Protein AF-A0A0C2XG64-F1 (afdb_monomer_lite)

Organism: NCBI:txid933852

pLDDT: mean 75.23, std 16.8, range [28.5, 95.69]

Structure (mmCIF, N/CA/C/O backbone):
data_AF-A0A0C2XG64-F1
#
_entry.id   AF-A0A0C2XG64-F1
#
loop_
_atom_site.group_PDB
_atom_site.id
_atom_site.type_symbol
_atom_site.label_atom_id
_atom_site.label_alt_id
_atom_site.label_comp_id
_atom_site.label_asym_id
_atom_site.label_entity_id
_atom_site.label_seq_id
_atom_site.pdbx_PDB_ins_code
_atom_site.Cartn_x
_atom_site.Cartn_y
_atom_site.Cartn_z
_atom_site.occupancy
_atom_site.B_iso_or_equiv
_atom_site.auth_seq_id
_atom_site.auth_comp_id
_atom_site.auth_asym_id
_atom_site.auth_atom_id
_atom_site.pdbx_PDB_model_num
ATOM 1 N N . MET A 1 1 ? 5.466 -1.970 -28.776 1.00 34.69 1 MET A N 1
ATOM 2 C CA . MET A 1 1 ? 5.912 -0.683 -29.362 1.00 34.69 1 MET A CA 1
ATOM 3 C C . MET A 1 1 ? 7.381 -0.491 -28.980 1.00 34.69 1 MET A C 1
ATOM 5 O O . MET A 1 1 ? 7.666 -0.450 -27.793 1.00 34.69 1 MET A O 1
ATOM 9 N N . VAL A 1 2 ? 8.323 -0.493 -29.932 1.00 33.59 2 VAL A N 1
ATOM 10 C CA . VAL A 1 2 ? 9.767 -0.366 -29.630 1.00 33.59 2 VAL A CA 1
ATOM 11 C C . VAL A 1 2 ? 10.065 1.098 -29.302 1.00 33.59 2 VAL A C 1
ATOM 13 O O . VAL A 1 2 ? 9.991 1.949 -30.186 1.00 33.59 2 VAL A O 1
ATOM 16 N N . ARG A 1 3 ? 10.351 1.415 -28.032 1.00 50.03 3 ARG A N 1
ATOM 17 C CA . ARG A 1 3 ? 10.795 2.760 -27.638 1.00 50.03 3 ARG A CA 1
ATOM 18 C C . ARG A 1 3 ? 12.243 2.943 -28.090 1.00 50.03 3 ARG A C 1
ATOM 20 O O . ARG A 1 3 ? 13.138 2.245 -27.627 1.00 50.03 3 ARG A O 1
ATOM 27 N N . THR A 1 4 ? 12.476 3.874 -29.006 1.00 45.44 4 THR A N 1
ATOM 28 C CA . THR A 1 4 ? 13.824 4.285 -29.405 1.00 45.44 4 THR A CA 1
ATOM 29 C C . THR A 1 4 ? 14.405 5.207 -28.337 1.00 45.44 4 THR A C 1
ATOM 31 O O . THR A 1 4 ? 13.999 6.366 -28.233 1.00 45.44 4 THR A O 1
ATOM 34 N N . PHE A 1 5 ? 15.342 4.697 -27.537 1.00 54.62 5 PHE A N 1
ATOM 35 C CA . PHE A 1 5 ? 16.150 5.523 -26.637 1.00 54.62 5 PHE A CA 1
ATOM 36 C C . PHE A 1 5 ? 17.103 6.378 -27.469 1.00 54.62 5 PHE A C 1
ATOM 38 O O . PHE A 1 5 ? 17.698 5.894 -28.433 1.00 54.62 5 PHE A O 1
ATOM 45 N N . LYS A 1 6 ? 17.205 7.667 -27.137 1.00 53.94 6 LYS A N 1
ATOM 46 C CA . LYS A 1 6 ? 17.825 8.675 -28.008 1.00 53.94 6 LYS A CA 1
ATOM 47 C C . LYS A 1 6 ? 19.347 8.543 -28.149 1.00 53.94 6 LYS A C 1
ATOM 49 O O . LYS A 1 6 ? 19.918 9.212 -29.005 1.00 53.94 6 LYS A O 1
ATOM 54 N N . THR A 1 7 ? 20.014 7.715 -27.346 1.00 59.97 7 THR A N 1
ATOM 55 C CA . THR A 1 7 ? 21.467 7.820 -27.151 1.00 59.97 7 THR A CA 1
ATOM 56 C C . THR A 1 7 ? 22.132 6.445 -26.941 1.00 59.97 7 THR A C 1
ATOM 58 O O . THR A 1 7 ? 21.878 5.786 -25.931 1.00 59.97 7 THR A O 1
ATOM 61 N N . PRO A 1 8 ? 23.050 6.013 -27.836 1.00 63.75 8 PRO A N 1
ATOM 62 C CA . PRO A 1 8 ? 23.925 4.843 -27.632 1.00 63.75 8 PRO A CA 1
ATOM 63 C C . PRO A 1 8 ? 24.653 4.855 -26.275 1.00 63.75 8 PRO A C 1
ATOM 65 O O . PRO A 1 8 ? 24.844 3.825 -25.637 1.00 63.75 8 PRO A O 1
ATOM 68 N N . TYR A 1 9 ? 24.933 6.052 -25.761 1.00 69.69 9 TYR A N 1
ATOM 69 C CA . TYR A 1 9 ? 25.524 6.290 -24.448 1.00 69.69 9 TYR A CA 1
ATOM 70 C C . TYR A 1 9 ? 24.731 5.709 -23.256 1.00 69.69 9 TYR A C 1
ATOM 72 O O . TYR A 1 9 ? 25.334 5.158 -22.333 1.00 69.69 9 TYR A O 1
ATOM 80 N N . VAL A 1 10 ? 23.393 5.772 -23.274 1.00 67.75 10 VAL A N 1
ATOM 81 C CA . VAL A 1 10 ? 22.533 5.227 -22.200 1.00 67.75 10 VAL A CA 1
ATOM 82 C C . VAL A 1 10 ? 22.681 3.712 -22.103 1.00 67.75 10 VAL A C 1
ATOM 84 O O . VAL A 1 10 ? 22.788 3.156 -21.010 1.00 67.75 10 VAL A O 1
ATOM 87 N N . ARG A 1 11 ? 22.765 3.052 -23.260 1.00 66.69 11 ARG A N 1
ATOM 88 C CA . ARG A 1 11 ? 23.008 1.614 -23.381 1.00 66.69 11 ARG A CA 1
ATOM 89 C C . ARG A 1 11 ? 24.378 1.239 -22.811 1.00 66.69 11 ARG A C 1
ATOM 91 O O . ARG A 1 11 ? 24.468 0.291 -22.037 1.00 66.69 11 ARG A O 1
ATOM 98 N N . THR A 1 12 ? 25.417 2.013 -23.116 1.00 70.31 12 THR A N 1
ATOM 99 C CA . THR A 1 12 ? 26.777 1.810 -22.588 1.00 70.31 12 THR A CA 1
ATOM 100 C C . THR A 1 12 ? 26.838 1.934 -21.066 1.00 70.31 12 THR A C 1
ATOM 102 O O . THR A 1 12 ? 27.444 1.091 -20.405 1.00 70.31 12 THR A O 1
ATOM 105 N N . ILE A 1 13 ? 26.178 2.937 -20.478 1.00 71.00 13 ILE A N 1
ATOM 106 C CA . ILE A 1 13 ? 26.128 3.090 -19.014 1.00 71.00 13 ILE A CA 1
ATOM 107 C C . ILE A 1 13 ? 25.330 1.966 -18.362 1.00 71.00 13 ILE A C 1
ATOM 109 O O . ILE A 1 13 ? 25.782 1.415 -17.361 1.00 71.00 13 ILE A O 1
ATOM 113 N N . ALA A 1 14 ? 24.177 1.607 -18.929 1.00 65.75 14 ALA A N 1
ATOM 114 C CA . ALA A 1 14 ? 23.363 0.504 -18.435 1.00 65.75 14 ALA A CA 1
ATOM 115 C C . ALA A 1 14 ? 24.156 -0.812 -18.425 1.00 65.75 14 ALA A C 1
ATOM 117 O O . ALA A 1 14 ? 24.156 -1.520 -17.423 1.00 65.75 14 ALA A O 1
ATOM 118 N N . TYR A 1 15 ? 24.891 -1.114 -19.499 1.00 70.19 15 TYR A N 1
ATOM 119 C CA . TYR A 1 15 ? 25.721 -2.314 -19.568 1.00 70.19 15 TYR A CA 1
ATOM 120 C C . TYR A 1 15 ? 26.877 -2.301 -18.571 1.00 70.19 15 TYR A C 1
ATOM 122 O O . TYR A 1 15 ? 27.069 -3.291 -17.869 1.00 70.19 15 TYR A O 1
ATOM 130 N N . ARG A 1 16 ? 27.571 -1.169 -18.407 1.00 71.25 16 ARG A N 1
ATOM 131 C CA . ARG A 1 16 ? 28.604 -1.035 -17.367 1.00 71.25 16 ARG A CA 1
ATOM 132 C C . ARG A 1 16 ? 28.035 -1.200 -15.957 1.00 71.25 16 ARG A C 1
ATOM 134 O O . ARG A 1 16 ? 28.654 -1.864 -15.135 1.00 71.25 16 ARG A O 1
ATOM 141 N N . ALA A 1 17 ? 26.853 -0.648 -15.675 1.00 64.62 17 ALA A N 1
ATOM 142 C CA . ALA A 1 17 ? 26.175 -0.820 -14.387 1.00 64.62 17 ALA A CA 1
ATOM 143 C C . ALA A 1 17 ? 25.786 -2.284 -14.113 1.00 64.62 17 ALA A C 1
ATOM 145 O O . ALA A 1 17 ? 25.716 -2.696 -12.957 1.00 64.62 17 ALA A O 1
ATOM 146 N N . LEU A 1 18 ? 25.562 -3.067 -15.169 1.00 61.41 18 LEU A N 1
ATOM 147 C CA . LEU A 1 18 ? 25.285 -4.501 -15.107 1.00 61.41 18 LEU A CA 1
ATOM 148 C C . LEU A 1 18 ? 26.554 -5.375 -15.136 1.00 61.41 18 LEU A C 1
ATOM 150 O O . LEU A 1 18 ? 26.439 -6.593 -15.071 1.00 61.41 18 LEU A O 1
ATOM 154 N N . GLY A 1 19 ? 27.754 -4.788 -15.217 1.00 61.19 19 GLY A N 1
ATOM 155 C CA . GLY A 1 19 ? 29.007 -5.545 -15.335 1.00 61.19 19 GLY A CA 1
ATOM 156 C C . GLY A 1 19 ? 29.169 -6.266 -16.679 1.00 61.19 19 GLY A C 1
ATOM 157 O O . GLY A 1 19 ? 29.859 -7.277 -16.759 1.00 61.19 19 GLY A O 1
ATOM 158 N N . ILE A 1 20 ? 28.504 -5.777 -17.728 1.00 65.56 20 ILE A N 1
ATOM 159 C CA . ILE A 1 20 ? 28.610 -6.294 -19.094 1.00 65.56 20 ILE A CA 1
ATOM 160 C C . ILE A 1 20 ? 29.719 -5.496 -19.803 1.00 65.56 20 ILE A C 1
ATOM 162 O O . ILE A 1 20 ? 29.497 -4.367 -20.242 1.00 65.56 20 ILE A O 1
ATOM 166 N N . ASP A 1 21 ? 30.919 -6.082 -19.883 1.00 55.66 21 ASP A N 1
ATOM 167 C CA . ASP A 1 21 ? 32.168 -5.442 -20.355 1.00 55.66 21 ASP A CA 1
ATOM 168 C C . ASP A 1 21 ? 32.270 -5.243 -21.883 1.00 55.66 21 ASP A C 1
ATOM 170 O O . ASP A 1 21 ? 33.252 -4.699 -22.387 1.00 55.66 21 ASP A O 1
ATOM 174 N N . ASP A 1 22 ? 31.249 -5.633 -22.644 1.00 51.94 22 ASP A N 1
ATOM 175 C CA . ASP A 1 22 ? 31.315 -5.744 -24.109 1.00 51.94 22 ASP A CA 1
ATOM 176 C C . ASP A 1 22 ? 31.149 -4.411 -24.875 1.00 51.94 22 ASP A C 1
ATOM 178 O O . ASP A 1 22 ? 30.920 -4.399 -26.085 1.00 51.94 22 ASP A O 1
ATOM 182 N N . VAL A 1 23 ? 31.246 -3.259 -24.198 1.00 55.25 23 VAL A N 1
ATOM 183 C CA . VAL A 1 23 ? 30.956 -1.949 -24.808 1.00 55.25 23 VAL A CA 1
ATOM 184 C C . VAL A 1 23 ? 32.176 -1.028 -24.799 1.00 55.25 23 VAL A C 1
ATOM 186 O O . VAL A 1 23 ? 32.412 -0.268 -23.855 1.00 55.25 23 VAL A O 1
ATOM 189 N N . GLN A 1 24 ? 32.928 -1.065 -25.903 1.00 50.62 24 GLN A N 1
ATOM 190 C CA . GLN A 1 24 ? 34.088 -0.204 -26.189 1.00 50.62 24 GLN A CA 1
ATOM 191 C C . GLN A 1 24 ? 33.716 1.178 -26.770 1.00 50.62 24 GLN A C 1
ATOM 193 O O . GLN A 1 24 ? 34.512 1.789 -27.476 1.00 50.62 24 GLN A O 1
ATOM 198 N N . GLU A 1 25 ? 32.512 1.693 -26.514 1.00 57.72 25 GLU A N 1
ATOM 199 C CA . GLU A 1 25 ? 32.137 3.029 -26.994 1.00 57.72 25 GLU A CA 1
ATOM 200 C C . GLU A 1 25 ? 32.690 4.124 -26.065 1.00 57.72 25 GLU A C 1
ATOM 202 O O . GLU A 1 25 ? 32.498 4.090 -24.842 1.00 57.72 25 GLU A O 1
ATOM 207 N N . GLU A 1 26 ? 33.384 5.108 -26.650 1.00 52.31 26 GLU A N 1
ATOM 208 C CA . GLU A 1 26 ? 33.812 6.317 -25.946 1.00 52.31 26 GLU A CA 1
ATOM 209 C C . GLU A 1 26 ? 32.588 7.110 -25.479 1.00 52.31 26 GLU A C 1
ATOM 211 O O . GLU A 1 26 ? 31.661 7.386 -26.239 1.00 52.31 26 GLU A O 1
ATOM 216 N N . ILE A 1 27 ? 32.590 7.479 -24.200 1.00 54.84 27 ILE A N 1
ATOM 217 C CA . ILE A 1 27 ? 31.552 8.304 -23.588 1.00 54.84 27 ILE A CA 1
ATOM 218 C C . ILE A 1 27 ? 31.840 9.766 -23.956 1.00 54.84 27 ILE A C 1
ATOM 220 O O . ILE A 1 27 ? 32.831 10.311 -23.463 1.00 54.84 27 ILE A O 1
ATOM 224 N N . PRO A 1 28 ? 31.013 10.436 -24.779 1.00 49.25 28 PRO A N 1
ATOM 225 C CA . PRO A 1 28 ? 31.225 11.847 -25.058 1.00 49.25 28 PRO A CA 1
ATOM 226 C C . PRO A 1 28 ? 30.975 12.682 -23.791 1.00 49.25 28 PRO A C 1
ATOM 228 O O . PRO A 1 28 ? 29.939 12.561 -23.136 1.00 49.25 28 PRO A O 1
ATOM 231 N N . LEU A 1 29 ? 31.934 13.548 -23.453 1.00 50.56 29 LEU A N 1
ATOM 232 C CA . LEU A 1 29 ? 31.882 14.494 -22.331 1.00 50.56 29 LEU A CA 1
ATOM 233 C C . LEU A 1 29 ? 30.954 15.677 -22.660 1.00 50.56 29 LEU A C 1
ATOM 235 O O . LEU A 1 29 ? 31.406 16.806 -22.833 1.00 50.56 29 LEU A O 1
ATOM 239 N N . TYR A 1 30 ? 29.650 15.436 -22.769 1.00 51.84 30 TYR A N 1
ATOM 240 C CA . TYR A 1 30 ? 28.674 16.526 -22.722 1.00 51.84 30 TYR A CA 1
ATOM 241 C C . TYR A 1 30 ? 28.244 16.774 -21.273 1.00 51.84 30 TYR A C 1
ATOM 243 O O . TYR A 1 30 ? 28.158 15.822 -20.492 1.00 51.84 30 TYR A O 1
ATOM 251 N N . PRO A 1 31 ? 27.936 18.026 -20.888 1.00 49.12 31 PRO A N 1
ATOM 252 C CA . PRO A 1 31 ? 27.292 18.310 -19.614 1.00 49.12 31 PRO A CA 1
ATOM 253 C C . PRO A 1 31 ? 25.840 17.813 -19.673 1.00 49.12 31 PRO A C 1
ATOM 255 O O . PRO A 1 31 ? 24.909 18.578 -19.903 1.00 49.12 31 PRO A O 1
ATOM 258 N N . VAL A 1 32 ? 25.647 16.504 -19.520 1.00 59.66 32 VAL A N 1
ATOM 259 C CA . VAL A 1 32 ? 24.324 15.899 -19.362 1.00 59.66 32 VAL A CA 1
ATOM 260 C C . VAL A 1 32 ? 23.920 16.063 -17.904 1.00 59.66 32 VAL A C 1
ATOM 262 O O . VAL A 1 32 ? 24.704 15.779 -16.995 1.00 59.66 32 VAL A O 1
ATOM 265 N N . ASN A 1 33 ? 22.694 16.528 -17.665 1.00 68.31 33 ASN A N 1
ATOM 266 C CA . ASN A 1 33 ? 22.132 16.540 -16.324 1.00 68.31 33 ASN A CA 1
ATOM 267 C C . ASN A 1 33 ? 22.123 15.100 -15.792 1.00 68.31 33 ASN A C 1
ATOM 269 O O . ASN A 1 33 ? 21.413 14.241 -16.313 1.00 68.31 33 ASN A O 1
ATOM 273 N N . ARG A 1 34 ? 22.929 14.832 -14.758 1.00 68.00 34 ARG A N 1
ATOM 274 C CA . ARG A 1 34 ? 23.107 13.491 -14.182 1.00 68.00 34 ARG A CA 1
ATOM 275 C C . ARG A 1 34 ? 21.769 12.825 -13.865 1.00 68.00 34 ARG A C 1
ATOM 277 O O . ARG A 1 34 ? 21.632 11.629 -14.079 1.00 68.00 34 ARG A O 1
ATOM 284 N N . SER A 1 35 ? 20.781 13.584 -13.403 1.00 66.31 35 SER A N 1
ATOM 285 C CA . SER A 1 35 ? 19.462 13.051 -13.069 1.00 66.31 35 SER A CA 1
ATOM 286 C C . SER A 1 35 ? 18.669 12.581 -14.292 1.00 66.31 35 SER A C 1
ATOM 288 O O . SER A 1 35 ? 18.022 11.541 -14.240 1.00 66.31 35 SER A O 1
ATOM 290 N N . GLU A 1 36 ? 18.740 13.318 -15.399 1.00 70.75 36 GLU A N 1
ATOM 291 C CA . GLU A 1 36 ? 18.077 12.968 -16.663 1.00 70.75 36 GLU A CA 1
ATOM 292 C C . GLU A 1 36 ? 18.734 11.738 -17.305 1.00 70.75 36 GLU A C 1
ATOM 294 O O . GLU A 1 36 ? 18.059 10.839 -17.793 1.00 70.75 36 GLU A O 1
ATOM 299 N N . LEU A 1 37 ? 20.057 11.623 -17.190 1.00 72.50 37 LEU A N 1
ATOM 300 C CA . LEU A 1 37 ? 20.785 10.435 -17.625 1.00 72.50 37 LEU A CA 1
ATOM 301 C C . LEU A 1 37 ? 20.413 9.189 -16.812 1.00 72.50 37 LEU A C 1
ATOM 303 O O . LEU A 1 37 ? 20.180 8.125 -17.378 1.00 72.50 37 LEU A O 1
ATOM 307 N N . MET A 1 38 ? 20.331 9.316 -15.485 1.00 71.38 38 MET A N 1
ATOM 308 C CA . MET A 1 38 ? 19.892 8.216 -14.620 1.00 71.38 38 MET A CA 1
ATOM 309 C C . MET A 1 38 ? 18.448 7.802 -14.926 1.00 71.38 38 MET A C 1
ATOM 311 O O . MET A 1 38 ? 18.136 6.614 -14.862 1.00 71.38 38 MET A O 1
ATOM 315 N N . PHE A 1 39 ? 17.597 8.758 -15.317 1.00 72.94 39 PHE A N 1
ATOM 316 C CA . PHE A 1 39 ? 16.247 8.491 -15.804 1.00 72.94 39 PHE A CA 1
ATOM 317 C C . PHE A 1 39 ? 16.254 7.625 -17.063 1.00 72.94 39 PHE A C 1
ATOM 319 O O . PHE A 1 39 ? 15.642 6.557 -17.075 1.00 72.94 39 PHE A O 1
ATOM 326 N N . GLU A 1 40 ? 16.990 8.032 -18.097 1.00 76.00 40 GLU A N 1
ATOM 327 C CA . GLU A 1 40 ? 17.060 7.277 -19.350 1.00 76.00 40 GLU A CA 1
ATOM 328 C C . GLU A 1 40 ? 17.675 5.884 -19.153 1.00 76.00 40 GLU A C 1
ATOM 330 O O . GLU A 1 40 ? 17.199 4.916 -19.747 1.00 76.00 40 GLU A O 1
ATOM 335 N N . VAL A 1 41 ? 18.685 5.757 -18.284 1.00 76.88 41 VAL A N 1
ATOM 336 C CA . VAL A 1 41 ? 19.311 4.471 -17.934 1.00 76.88 41 VAL A CA 1
ATOM 337 C C . VAL A 1 41 ? 18.330 3.556 -17.210 1.00 76.88 41 VAL A C 1
ATOM 339 O O . VAL A 1 41 ? 18.201 2.398 -17.598 1.00 76.88 41 VAL A O 1
ATOM 342 N N . ALA A 1 42 ? 17.607 4.047 -16.201 1.00 75.19 42 ALA A N 1
ATOM 343 C CA . ALA A 1 42 ? 16.633 3.240 -15.470 1.00 75.19 42 ALA A CA 1
ATOM 344 C C . ALA A 1 42 ? 15.477 2.781 -16.374 1.00 75.19 42 ALA A C 1
ATOM 346 O O . ALA A 1 42 ? 15.104 1.607 -16.345 1.00 75.19 42 ALA A O 1
ATOM 347 N N . GLU A 1 43 ? 14.960 3.665 -17.235 1.00 78.00 43 GLU A N 1
ATOM 348 C CA . GLU A 1 43 ? 13.961 3.281 -18.233 1.00 78.00 43 GLU A CA 1
ATOM 349 C C . GLU A 1 43 ? 14.520 2.248 -19.213 1.00 78.00 43 GLU A C 1
ATOM 351 O O . GLU A 1 43 ? 13.899 1.207 -19.419 1.00 78.00 43 GLU A O 1
ATOM 356 N N . TYR A 1 44 ? 15.696 2.490 -19.796 1.00 80.31 44 TYR A N 1
ATOM 357 C CA . TYR A 1 44 ? 16.335 1.540 -20.707 1.00 80.31 44 TYR A CA 1
ATOM 358 C C . TYR A 1 44 ? 16.511 0.173 -20.048 1.00 80.31 44 TYR A C 1
ATOM 360 O O . TYR A 1 44 ? 16.188 -0.854 -20.652 1.00 80.31 44 TYR A O 1
ATOM 368 N N . MET A 1 45 ? 16.986 0.158 -18.802 1.00 78.75 45 MET A N 1
ATOM 369 C CA . MET A 1 45 ? 17.196 -1.065 -18.046 1.00 78.75 45 MET A CA 1
ATOM 370 C C . MET A 1 45 ? 15.892 -1.793 -17.762 1.00 78.75 45 MET A C 1
ATOM 372 O O . MET A 1 45 ? 15.943 -3.013 -17.792 1.00 78.75 45 MET A O 1
ATOM 376 N N . PHE A 1 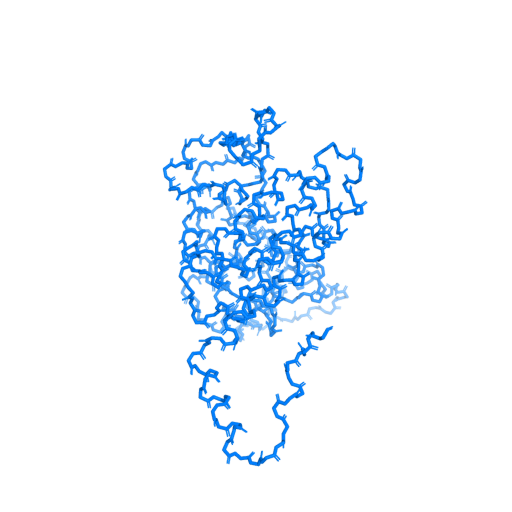46 ? 14.767 -1.098 -17.541 1.00 80.31 46 PHE A N 1
ATOM 377 C CA . PHE A 1 46 ? 13.442 -1.705 -17.370 1.00 80.31 46 PHE A CA 1
ATOM 378 C C . PHE A 1 46 ? 12.884 -2.276 -18.686 1.00 80.31 46 PHE A C 1
ATOM 380 O O . PHE A 1 46 ? 12.445 -3.425 -18.772 1.00 80.31 46 PHE A O 1
ATOM 387 N N . TRP A 1 47 ? 12.925 -1.493 -19.760 1.00 81.69 47 TRP A N 1
ATOM 388 C CA . TRP A 1 47 ? 12.307 -1.892 -21.025 1.00 81.69 47 TRP A CA 1
ATOM 389 C C . TRP A 1 47 ? 13.061 -3.027 -21.734 1.00 81.69 47 TRP A C 1
ATOM 391 O O . TRP A 1 47 ? 12.447 -3.775 -22.493 1.00 81.69 47 TRP A O 1
ATOM 401 N N . ASN A 1 48 ? 14.353 -3.209 -21.442 1.00 82.00 48 ASN A N 1
ATOM 402 C CA . ASN A 1 48 ? 15.196 -4.260 -22.023 1.00 82.00 48 ASN A CA 1
ATOM 403 C C . ASN A 1 48 ? 15.483 -5.433 -21.063 1.00 82.00 48 ASN A C 1
ATOM 405 O O . ASN A 1 48 ? 16.470 -6.141 -21.243 1.00 82.00 48 ASN A O 1
ATOM 409 N N . MET A 1 49 ? 14.654 -5.649 -20.036 1.00 81.56 49 MET A N 1
ATOM 410 C CA . MET A 1 49 ? 14.822 -6.789 -19.120 1.00 81.56 49 MET A CA 1
ATOM 411 C C . MET A 1 49 ? 14.359 -8.106 -19.736 1.00 81.56 49 MET A C 1
ATOM 413 O O . MET A 1 49 ? 13.282 -8.167 -20.347 1.00 81.56 49 MET A O 1
ATOM 417 N N . SER A 1 50 ? 15.107 -9.169 -19.440 1.00 84.75 50 SER A N 1
ATOM 418 C CA . SER A 1 50 ? 14.658 -10.555 -19.567 1.00 84.75 50 SER A CA 1
ATOM 419 C C . SER A 1 50 ? 14.325 -11.118 -18.190 1.00 84.75 50 SER A C 1
ATOM 421 O O . SER A 1 50 ? 15.064 -10.868 -17.243 1.00 84.75 50 SER A O 1
ATOM 423 N N . LEU A 1 51 ? 13.255 -11.912 -18.070 1.00 85.38 51 LEU A N 1
ATOM 424 C CA . LEU A 1 51 ? 12.955 -12.650 -16.831 1.00 85.38 51 LEU A CA 1
ATOM 425 C C . LEU A 1 51 ? 14.070 -13.640 -16.453 1.00 85.38 51 LEU A C 1
ATOM 427 O O . LEU A 1 51 ? 14.198 -13.981 -15.281 1.00 85.38 51 LEU A O 1
ATOM 431 N N . ASP A 1 52 ? 14.898 -14.025 -17.426 1.00 87.75 52 ASP A N 1
ATOM 432 C CA . ASP A 1 52 ? 16.045 -14.918 -17.252 1.00 87.75 52 ASP A CA 1
ATOM 433 C C . ASP A 1 52 ? 17.333 -14.184 -16.831 1.00 87.75 52 ASP A C 1
ATOM 435 O O . ASP A 1 52 ? 18.387 -14.808 -16.697 1.00 87.75 52 ASP A O 1
ATOM 439 N N . ASP A 1 53 ? 17.283 -12.860 -16.638 1.00 86.19 53 ASP A N 1
ATOM 440 C CA . ASP A 1 53 ? 18.445 -12.092 -16.187 1.00 86.19 53 ASP A CA 1
ATOM 441 C C . ASP A 1 53 ? 18.925 -12.555 -14.796 1.00 86.19 53 ASP A C 1
ATOM 443 O O . ASP A 1 53 ? 18.105 -12.869 -13.924 1.00 86.19 53 ASP A O 1
ATOM 447 N N . PRO A 1 54 ? 20.247 -12.549 -14.534 1.00 86.50 54 PRO A N 1
ATOM 448 C CA . PRO A 1 54 ? 20.799 -12.992 -13.260 1.00 86.50 54 PRO A CA 1
ATOM 449 C C . PRO A 1 54 ? 20.362 -12.088 -12.089 1.00 86.50 54 PRO A C 1
ATOM 451 O O . PRO A 1 54 ? 20.144 -10.887 -12.278 1.00 86.50 54 PRO A O 1
ATOM 454 N N . PRO A 1 55 ? 20.308 -12.613 -10.845 1.00 84.56 55 PRO A N 1
ATOM 455 C CA . PRO A 1 55 ? 19.894 -11.856 -9.657 1.00 84.56 55 PRO A CA 1
ATOM 456 C C . PRO A 1 55 ? 20.620 -10.519 -9.454 1.00 84.56 55 PRO A C 1
ATOM 458 O O . PRO A 1 55 ? 19.996 -9.531 -9.074 1.00 84.56 55 PRO A O 1
ATOM 461 N N . SER A 1 56 ? 21.917 -10.457 -9.767 1.00 81.81 56 SER A N 1
ATOM 462 C CA . SER A 1 56 ? 22.717 -9.229 -9.672 1.00 81.81 56 SER A CA 1
ATOM 463 C C . SER A 1 56 ? 22.172 -8.096 -10.547 1.00 81.81 56 SER A C 1
ATOM 465 O O . SER A 1 56 ? 22.198 -6.937 -10.137 1.00 81.81 56 SER A O 1
ATOM 467 N N . HIS A 1 57 ? 21.625 -8.407 -11.726 1.00 83.19 57 HIS A N 1
ATOM 468 C CA . HIS A 1 57 ? 21.021 -7.403 -12.601 1.00 83.19 57 HIS A CA 1
ATOM 469 C C . HIS A 1 57 ? 19.740 -6.840 -11.985 1.00 83.19 57 HIS A C 1
ATOM 471 O O . HIS A 1 57 ? 19.506 -5.632 -12.025 1.00 83.19 57 HIS A O 1
ATOM 477 N N . TRP A 1 58 ? 18.922 -7.700 -11.380 1.00 82.44 58 TRP A N 1
ATOM 478 C CA . TRP A 1 58 ? 17.701 -7.283 -10.698 1.00 82.44 58 TRP A CA 1
ATOM 479 C C . TRP A 1 58 ? 17.982 -6.420 -9.471 1.00 82.44 58 TRP A C 1
ATOM 481 O O . TRP A 1 58 ? 17.303 -5.413 -9.282 1.00 82.44 58 TRP A O 1
ATOM 491 N N . GLU A 1 59 ? 19.020 -6.736 -8.696 1.00 79.62 59 GLU A N 1
ATOM 492 C CA . GLU A 1 59 ? 19.461 -5.906 -7.571 1.00 79.62 59 GLU A CA 1
ATOM 493 C C . GLU A 1 59 ? 19.877 -4.501 -8.010 1.00 79.62 59 GLU A C 1
ATOM 495 O O . GLU A 1 59 ? 19.458 -3.513 -7.404 1.00 79.62 59 GLU A O 1
ATOM 500 N N . VAL A 1 60 ? 20.676 -4.394 -9.077 1.00 78.44 60 VAL A N 1
ATOM 501 C CA . VAL A 1 60 ? 21.092 -3.094 -9.624 1.00 78.44 60 VAL A CA 1
ATOM 502 C C . VAL A 1 60 ? 19.867 -2.287 -10.052 1.00 78.44 60 VAL A C 1
ATOM 504 O O . VAL A 1 60 ? 19.736 -1.122 -9.683 1.00 78.44 60 VAL A O 1
ATOM 507 N N . ARG A 1 61 ? 18.926 -2.911 -10.767 1.00 79.50 61 ARG A N 1
ATOM 508 C CA . ARG A 1 61 ? 17.694 -2.251 -11.225 1.00 79.50 61 ARG A CA 1
ATOM 509 C C . ARG A 1 61 ? 16.799 -1.810 -10.067 1.00 79.50 61 ARG A C 1
ATOM 511 O O . ARG A 1 61 ? 16.287 -0.695 -10.086 1.00 79.50 61 ARG A O 1
ATOM 518 N N . ALA A 1 62 ? 16.642 -2.647 -9.045 1.00 77.69 62 ALA A N 1
ATOM 519 C CA . ALA A 1 62 ? 15.862 -2.322 -7.855 1.00 77.69 62 ALA A CA 1
ATOM 520 C C . ALA A 1 62 ? 16.455 -1.130 -7.089 1.00 77.69 62 ALA A C 1
ATOM 522 O O . ALA A 1 62 ? 15.715 -0.248 -6.658 1.00 77.69 62 ALA A O 1
ATOM 523 N N . ARG A 1 63 ? 17.787 -1.047 -6.980 1.00 76.19 63 ARG A N 1
ATOM 524 C CA . ARG A 1 63 ? 18.473 0.103 -6.366 1.00 76.19 63 ARG A CA 1
ATOM 525 C C . ARG A 1 63 ? 18.295 1.388 -7.171 1.00 76.19 63 ARG A C 1
ATOM 527 O O . ARG A 1 63 ? 18.063 2.439 -6.584 1.00 76.19 63 ARG A O 1
ATOM 534 N N . LEU A 1 64 ? 18.348 1.304 -8.502 1.00 73.94 64 LEU A N 1
ATOM 535 C CA . LEU A 1 64 ? 18.121 2.454 -9.387 1.00 73.94 64 LEU A CA 1
ATOM 536 C C . LEU A 1 64 ? 16.706 3.035 -9.253 1.00 73.94 64 LEU A C 1
ATOM 538 O O . LEU A 1 64 ? 16.541 4.249 -9.322 1.00 73.94 64 LEU A O 1
ATOM 542 N N . LEU A 1 65 ? 15.698 2.186 -9.029 1.00 70.75 65 LEU A N 1
ATOM 543 C CA . LEU A 1 65 ? 14.327 2.631 -8.746 1.00 70.75 65 LEU A CA 1
ATOM 544 C C . LEU A 1 65 ? 14.117 3.070 -7.292 1.00 70.75 65 LEU A C 1
ATOM 546 O O . LEU A 1 65 ? 13.207 3.847 -7.005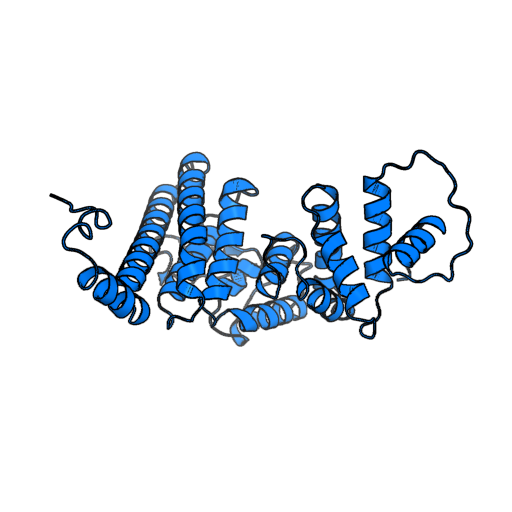 1.00 70.75 65 LEU A O 1
ATOM 550 N N . GLY A 1 66 ? 14.940 2.545 -6.386 1.00 62.59 66 GLY A N 1
ATOM 551 C CA . GLY A 1 66 ? 14.887 2.785 -4.952 1.00 62.59 66 GLY A CA 1
ATOM 552 C C . GLY A 1 66 ? 15.376 4.134 -4.495 1.00 62.59 66 GLY A C 1
ATOM 553 O O . GLY A 1 66 ? 14.912 4.586 -3.453 1.00 62.59 66 GLY A O 1
ATOM 554 N N . ASP A 1 67 ? 16.311 4.736 -5.236 1.00 61.28 67 ASP A N 1
ATOM 555 C CA . ASP A 1 67 ? 17.060 5.925 -4.829 1.00 61.28 67 ASP A CA 1
ATOM 556 C C . ASP A 1 67 ? 16.150 7.147 -4.612 1.00 61.28 67 ASP A C 1
ATOM 558 O O . ASP A 1 67 ? 15.946 7.979 -5.496 1.00 61.28 67 ASP A O 1
ATOM 562 N N . SER A 1 68 ? 15.587 7.264 -3.410 1.00 48.44 68 SER A N 1
ATOM 563 C CA . SER A 1 68 ? 14.656 8.311 -2.985 1.00 48.44 68 SER A CA 1
ATOM 564 C C . SER A 1 68 ? 15.303 9.692 -2.852 1.00 48.44 68 SER A C 1
ATOM 566 O O . SER A 1 68 ? 14.596 10.679 -2.646 1.00 48.44 68 SER A O 1
ATOM 568 N N . SER A 1 69 ? 16.626 9.801 -3.034 1.00 44.34 69 SER A N 1
ATOM 569 C CA . SER A 1 69 ? 17.330 11.089 -3.070 1.00 44.34 69 SER A CA 1
ATOM 570 C C . SER A 1 69 ? 16.995 11.929 -4.310 1.00 44.34 69 SER A C 1
ATOM 572 O O . SER A 1 69 ? 17.322 13.116 -4.366 1.00 44.34 69 SER A O 1
ATOM 574 N N . CYS A 1 70 ? 16.297 11.350 -5.294 1.00 44.53 70 CYS A N 1
ATOM 575 C CA . CYS A 1 70 ? 15.933 12.017 -6.532 1.00 44.53 70 CYS A CA 1
ATOM 576 C C . CYS A 1 70 ? 14.410 12.017 -6.729 1.00 44.53 70 CYS A C 1
ATOM 578 O O . CYS A 1 70 ? 13.813 10.967 -6.920 1.00 44.53 70 CYS A O 1
ATOM 580 N N . GLN A 1 71 ? 13.760 13.185 -6.800 1.00 51.59 71 GLN A N 1
ATOM 581 C CA . GLN A 1 71 ? 12.353 13.282 -7.245 1.00 51.59 71 GLN A CA 1
ATOM 582 C C . GLN A 1 71 ? 12.117 12.598 -8.610 1.00 51.59 71 GLN A C 1
ATOM 584 O O . GLN A 1 71 ? 11.002 12.170 -8.911 1.00 51.59 71 GLN A O 1
ATOM 589 N N . LEU A 1 72 ? 13.173 12.445 -9.421 1.00 53.66 72 LEU A N 1
ATOM 590 C CA . LEU A 1 72 ? 13.120 11.696 -10.671 1.00 53.66 72 LEU A CA 1
ATOM 591 C C . LEU A 1 72 ? 12.952 10.181 -10.475 1.00 53.66 72 LEU A C 1
ATOM 593 O O . LEU A 1 72 ? 12.263 9.580 -11.292 1.00 53.66 72 LEU A O 1
ATOM 597 N N . SER A 1 73 ? 13.491 9.558 -9.417 1.00 61.59 73 SER A N 1
ATOM 598 C CA . SER A 1 73 ? 13.296 8.115 -9.168 1.00 61.59 73 SER A CA 1
ATOM 599 C C . SER A 1 73 ? 11.832 7.794 -8.888 1.00 61.59 73 SER A C 1
ATOM 601 O O . SER A 1 73 ? 11.290 6.836 -9.435 1.00 61.59 73 SER A O 1
ATOM 603 N N . PHE A 1 74 ? 11.145 8.666 -8.149 1.00 69.06 74 PHE A N 1
ATOM 604 C CA . PHE A 1 74 ? 9.706 8.561 -7.944 1.00 69.06 74 PHE A CA 1
ATOM 605 C C . PHE A 1 74 ? 8.935 8.663 -9.267 1.00 69.06 74 PHE A C 1
ATOM 607 O O . PHE A 1 74 ? 8.045 7.851 -9.513 1.00 69.06 74 PHE A O 1
ATOM 614 N N . GLY A 1 75 ? 9.304 9.600 -10.150 1.00 73.00 75 GLY A N 1
ATOM 615 C CA . GLY A 1 75 ? 8.699 9.736 -11.480 1.00 73.00 75 GLY A CA 1
ATOM 616 C C . GLY A 1 75 ? 8.912 8.512 -12.382 1.00 73.00 75 GLY A C 1
ATOM 617 O O . GLY A 1 75 ? 7.969 8.065 -13.036 1.00 73.00 75 GLY A O 1
ATOM 618 N N . ILE A 1 76 ? 10.117 7.932 -12.378 1.00 74.88 76 ILE A N 1
ATOM 619 C CA . ILE A 1 76 ? 10.462 6.725 -13.153 1.00 74.88 76 ILE A CA 1
ATOM 620 C C . ILE A 1 76 ? 9.666 5.529 -12.652 1.00 74.88 76 ILE A C 1
ATOM 622 O O . ILE A 1 76 ? 8.983 4.873 -13.436 1.00 74.88 76 ILE A O 1
ATOM 626 N N . THR A 1 77 ? 9.721 5.268 -11.345 1.00 77.56 77 THR A N 1
ATOM 627 C CA . THR A 1 77 ? 9.025 4.138 -10.728 1.00 77.56 77 THR A CA 1
ATOM 628 C C . THR A 1 77 ? 7.520 4.267 -10.942 1.00 77.56 77 THR A C 1
ATOM 630 O O . THR A 1 77 ? 6.884 3.303 -11.349 1.00 77.56 77 THR A O 1
ATOM 633 N N . THR A 1 78 ? 6.955 5.471 -10.799 1.00 79.56 78 THR A N 1
ATOM 634 C CA . THR A 1 78 ? 5.546 5.756 -11.120 1.00 79.56 78 THR A CA 1
ATOM 635 C C . THR A 1 78 ? 5.222 5.400 -12.574 1.00 79.56 78 THR A C 1
ATOM 637 O O . THR A 1 78 ? 4.281 4.657 -12.826 1.00 79.56 78 THR A O 1
ATOM 640 N N . ARG A 1 79 ? 6.012 5.862 -13.549 1.00 81.69 79 ARG A N 1
ATOM 641 C CA . ARG A 1 79 ? 5.748 5.593 -14.973 1.00 81.69 79 ARG A CA 1
ATOM 642 C C . ARG A 1 79 ? 5.864 4.109 -15.328 1.00 81.69 79 ARG A C 1
ATOM 644 O O . ARG A 1 79 ? 5.050 3.590 -16.085 1.00 81.69 79 ARG A O 1
ATOM 651 N N . ILE A 1 80 ? 6.877 3.437 -14.790 1.00 83.00 80 ILE A N 1
ATOM 652 C CA . ILE A 1 80 ? 7.104 2.004 -14.977 1.00 83.00 80 ILE A CA 1
ATOM 653 C C . ILE A 1 80 ? 5.944 1.189 -14.396 1.00 83.00 80 ILE A C 1
ATOM 655 O O . ILE A 1 80 ? 5.427 0.294 -15.063 1.00 83.00 80 ILE A O 1
ATOM 659 N N . VAL A 1 81 ? 5.521 1.511 -13.169 1.00 85.19 81 VAL A N 1
ATOM 660 C CA . VAL A 1 81 ? 4.412 0.819 -12.502 1.00 85.19 81 VAL A CA 1
ATOM 661 C C . VAL A 1 81 ? 3.103 1.097 -13.231 1.00 85.19 81 VAL A C 1
ATOM 663 O O . VAL A 1 81 ? 2.326 0.170 -13.425 1.00 85.19 81 VAL A O 1
ATOM 666 N N . GLU A 1 82 ? 2.872 2.337 -13.675 1.00 85.81 82 GLU A N 1
ATOM 667 C CA . GLU A 1 82 ? 1.682 2.695 -14.449 1.00 85.81 82 GLU A CA 1
ATOM 668 C C . GLU A 1 82 ? 1.581 1.834 -15.705 1.00 85.81 82 GLU A C 1
ATOM 670 O O . GLU A 1 82 ? 0.540 1.239 -15.967 1.00 85.81 82 GLU A O 1
ATOM 675 N N . GLU A 1 83 ? 2.665 1.706 -16.468 1.00 84.75 83 GLU A N 1
ATOM 676 C CA . GLU A 1 83 ? 2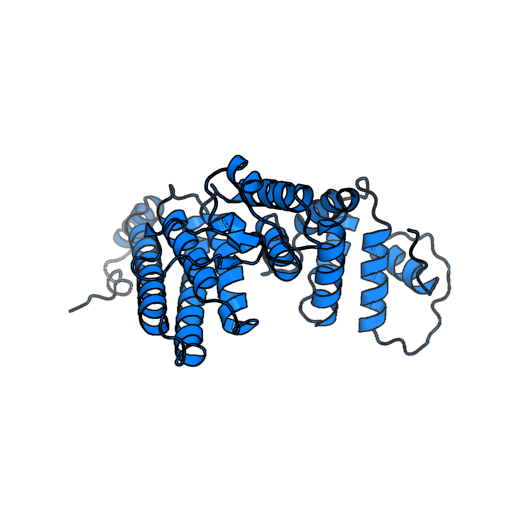.593 0.906 -17.682 1.00 84.75 83 GLU A CA 1
ATOM 677 C C . GLU A 1 83 ? 2.474 -0.589 -17.400 1.00 84.75 83 GLU A C 1
ATOM 679 O O . GLU A 1 83 ? 1.740 -1.278 -18.100 1.00 84.75 83 GLU A O 1
ATOM 684 N N . ALA A 1 84 ? 3.138 -1.098 -16.362 1.00 83.31 84 ALA A N 1
ATOM 685 C CA . ALA A 1 84 ? 2.977 -2.493 -15.966 1.00 83.31 84 ALA A CA 1
ATOM 686 C C . ALA A 1 84 ? 1.568 -2.812 -15.460 1.00 83.31 84 ALA A C 1
ATOM 688 O O . ALA A 1 84 ? 1.109 -3.940 -15.609 1.00 83.31 84 ALA A O 1
ATOM 689 N N . PHE A 1 85 ? 0.873 -1.823 -14.902 1.00 84.31 85 PHE A N 1
ATOM 690 C CA . PHE A 1 85 ? -0.508 -1.965 -14.468 1.00 84.31 85 PHE A CA 1
ATOM 691 C C . PHE A 1 85 ? -1.483 -2.124 -15.646 1.00 84.31 85 PHE A C 1
ATOM 693 O O . PHE A 1 85 ? -2.430 -2.902 -15.557 1.00 84.31 85 PHE A O 1
ATOM 700 N N . TYR A 1 86 ? -1.232 -1.437 -16.765 1.00 83.19 86 TYR A N 1
ATOM 701 C CA . TYR A 1 86 ? -2.051 -1.549 -17.981 1.00 83.19 86 TYR A CA 1
ATOM 702 C C . TYR A 1 86 ? -1.510 -2.561 -19.005 1.00 83.19 86 TYR A C 1
ATOM 704 O O . TYR A 1 86 ? -2.162 -2.825 -20.013 1.00 83.19 86 TYR A O 1
ATOM 712 N N . ASN A 1 87 ? -0.323 -3.131 -18.777 1.00 84.56 87 ASN A N 1
ATOM 713 C CA . ASN A 1 87 ? 0.298 -4.119 -19.652 1.00 84.56 87 ASN A CA 1
ATOM 714 C C . ASN A 1 87 ? 0.732 -5.361 -18.866 1.00 84.56 87 ASN A C 1
ATOM 716 O O . ASN A 1 87 ? 1.817 -5.414 -18.279 1.00 84.56 87 ASN A O 1
ATOM 720 N N . VAL A 1 88 ? -0.103 -6.397 -18.955 1.00 78.94 88 VAL A N 1
ATOM 721 C CA . VAL A 1 88 ? 0.041 -7.686 -18.261 1.00 78.94 88 VAL A CA 1
ATOM 722 C C . VAL A 1 88 ? 1.419 -8.328 -18.454 1.00 78.94 88 VAL A C 1
ATOM 724 O O . VAL A 1 88 ? 1.937 -8.961 -17.537 1.00 78.94 88 VAL A O 1
ATOM 727 N N . GLU A 1 89 ? 2.052 -8.142 -19.614 1.00 82.69 89 GLU A N 1
ATOM 728 C CA . GLU A 1 89 ? 3.358 -8.739 -19.918 1.00 82.69 89 GLU A CA 1
ATOM 729 C C . GLU A 1 89 ? 4.506 -8.144 -19.084 1.00 82.69 89 GLU A C 1
ATOM 731 O O . GLU A 1 89 ? 5.545 -8.782 -18.905 1.00 82.69 89 GLU A O 1
ATOM 736 N N . GLN A 1 90 ? 4.348 -6.921 -18.568 1.00 83.56 90 GLN A N 1
ATOM 737 C CA . GLN A 1 90 ? 5.388 -6.232 -17.793 1.00 83.56 90 GLN A CA 1
ATOM 738 C C . GLN A 1 90 ? 5.274 -6.489 -16.285 1.00 83.56 90 GLN A C 1
ATOM 740 O O . GLN A 1 90 ? 6.241 -6.287 -15.547 1.00 83.56 90 GLN 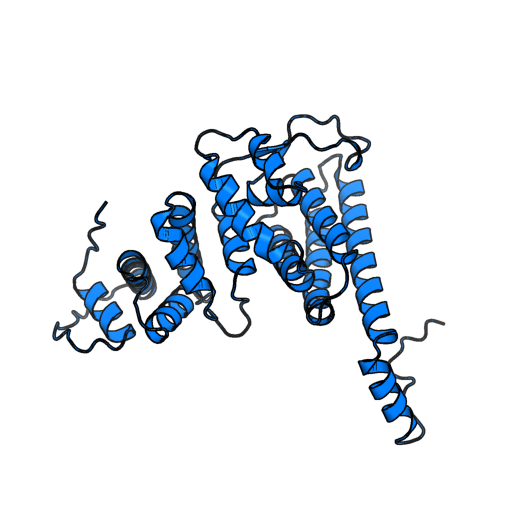A O 1
ATOM 745 N N . LEU A 1 91 ? 4.122 -6.969 -15.816 1.00 80.44 91 LEU A N 1
ATOM 746 C CA . LEU A 1 91 ? 3.847 -7.176 -14.397 1.00 80.44 91 LEU A CA 1
ATOM 747 C C . LEU A 1 91 ? 4.806 -8.176 -13.719 1.00 80.44 91 LEU A C 1
ATOM 749 O O . LEU A 1 91 ? 5.331 -7.841 -12.655 1.00 80.44 91 LEU A O 1
ATOM 753 N N . PRO A 1 92 ? 5.153 -9.339 -14.317 1.00 85.38 92 PRO A N 1
ATOM 754 C CA . PRO A 1 92 ? 6.114 -10.263 -13.707 1.00 85.38 92 PRO A CA 1
ATOM 755 C C . PRO A 1 92 ? 7.505 -9.646 -13.523 1.00 85.38 92 PRO A C 1
ATOM 757 O O . PRO A 1 92 ? 8.193 -9.930 -12.542 1.00 85.38 92 PRO A O 1
ATOM 760 N N . LYS A 1 93 ? 7.915 -8.770 -14.448 1.00 84.81 93 LYS A N 1
ATOM 761 C CA . LYS A 1 93 ? 9.195 -8.061 -14.362 1.00 84.81 93 LYS A CA 1
ATOM 762 C C . LYS A 1 93 ? 9.190 -7.085 -13.191 1.00 84.81 93 LYS A C 1
ATOM 764 O O . LYS A 1 93 ? 10.148 -7.032 -12.425 1.00 84.81 93 LYS A O 1
ATOM 769 N N . LEU A 1 94 ? 8.090 -6.355 -13.026 1.00 82.75 94 LEU A N 1
ATOM 770 C CA . LEU A 1 94 ? 7.910 -5.425 -11.921 1.00 82.75 94 LEU A CA 1
ATOM 771 C C . LEU A 1 94 ? 7.881 -6.145 -10.566 1.00 82.75 94 LEU A C 1
ATOM 773 O O . LEU A 1 94 ? 8.550 -5.714 -9.627 1.00 82.75 94 LEU A O 1
ATOM 777 N N . GLU A 1 95 ? 7.166 -7.271 -10.472 1.00 83.19 95 GLU A N 1
ATOM 778 C CA . GLU A 1 95 ? 7.180 -8.115 -9.275 1.00 83.19 95 GLU A CA 1
ATOM 779 C C . GLU A 1 95 ? 8.602 -8.530 -8.899 1.00 83.19 95 GLU A C 1
ATOM 781 O O . GLU A 1 95 ? 8.980 -8.439 -7.733 1.00 83.19 95 GLU A O 1
ATOM 786 N N . LEU A 1 96 ? 9.386 -8.992 -9.877 1.00 83.62 96 LEU A N 1
ATOM 787 C CA . LEU A 1 96 ? 10.743 -9.470 -9.647 1.00 83.62 96 LEU A CA 1
ATOM 788 C C . LEU A 1 96 ? 11.660 -8.345 -9.161 1.00 83.62 96 LEU A C 1
ATOM 790 O O . LEU A 1 96 ? 12.427 -8.560 -8.229 1.00 83.62 96 LEU A O 1
ATOM 794 N N . MET A 1 97 ? 11.523 -7.133 -9.702 1.00 79.50 97 MET A N 1
ATOM 795 C CA . MET A 1 97 ? 12.271 -5.966 -9.225 1.00 79.50 97 MET A CA 1
ATOM 796 C C . MET A 1 97 ? 11.964 -5.623 -7.770 1.00 79.50 97 MET A C 1
ATOM 798 O O . MET A 1 97 ? 12.889 -5.429 -6.984 1.00 79.50 97 MET A O 1
ATOM 802 N N . PHE A 1 98 ? 10.686 -5.593 -7.384 1.00 79.25 98 PHE A N 1
ATOM 803 C CA . PHE A 1 98 ? 10.301 -5.256 -6.011 1.00 79.25 98 PHE A CA 1
ATOM 804 C C . PHE A 1 98 ? 10.639 -6.347 -4.989 1.00 79.25 98 PHE A C 1
ATOM 806 O O . PHE A 1 98 ? 10.554 -6.080 -3.793 1.00 79.25 98 PHE A O 1
ATOM 813 N N . ARG A 1 99 ? 11.060 -7.551 -5.405 1.00 81.00 99 ARG A N 1
ATOM 814 C CA . ARG A 1 99 ? 11.599 -8.564 -4.476 1.00 81.00 99 ARG A CA 1
ATOM 815 C C . ARG A 1 99 ? 12.946 -8.162 -3.885 1.00 81.00 99 ARG A C 1
ATOM 817 O O . ARG A 1 99 ? 13.291 -8.650 -2.812 1.00 81.00 99 ARG A O 1
ATOM 824 N N . TYR A 1 100 ? 13.697 -7.303 -4.567 1.00 76.44 100 TYR A N 1
ATOM 825 C CA . TYR A 1 100 ? 15.009 -6.876 -4.107 1.00 76.44 100 TYR A CA 1
ATOM 826 C C . TYR A 1 100 ? 14.903 -5.591 -3.276 1.00 76.44 100 TYR A C 1
ATOM 828 O O . TYR A 1 100 ? 14.113 -4.701 -3.600 1.00 76.44 100 TYR A O 1
ATOM 836 N N . PRO A 1 101 ? 15.691 -5.470 -2.196 1.00 68.12 101 PRO A N 1
ATOM 837 C CA . PRO A 1 101 ? 15.704 -4.272 -1.371 1.00 68.12 101 PRO A CA 1
ATOM 838 C C . PRO A 1 101 ? 16.210 -3.077 -2.181 1.00 68.12 101 PRO A C 1
ATOM 840 O O . PRO A 1 101 ? 17.295 -3.112 -2.762 1.00 68.12 101 PRO A O 1
ATOM 843 N N . THR A 1 102 ? 15.411 -2.014 -2.209 1.00 62.50 102 THR A N 1
ATOM 844 C CA . THR A 1 102 ? 15.659 -0.846 -3.055 1.00 62.50 102 THR A CA 1
ATOM 845 C C . THR A 1 102 ? 16.581 0.171 -2.354 1.00 62.50 102 THR A C 1
ATOM 847 O O . THR A 1 102 ? 17.463 0.725 -3.003 1.00 62.50 102 THR A O 1
ATOM 850 N N . ILE A 1 103 ? 16.489 0.316 -1.019 1.00 58.44 103 ILE A N 1
ATOM 851 C CA . ILE A 1 103 ? 17.474 0.946 -0.105 1.00 58.44 103 ILE A CA 1
ATOM 852 C C . ILE A 1 103 ? 17.331 0.322 1.303 1.00 58.44 103 ILE A C 1
ATOM 854 O O . ILE A 1 103 ? 16.255 -0.142 1.677 1.00 58.44 103 ILE A O 1
ATOM 858 N N . SER A 1 104 ? 18.382 0.365 2.132 1.00 46.94 104 SER A N 1
ATOM 859 C CA . SER A 1 104 ? 18.277 0.160 3.588 1.00 46.94 104 SER A CA 1
ATOM 860 C C . SER A 1 104 ? 17.219 1.083 4.217 1.00 46.94 104 SER A C 1
ATOM 862 O O . SER A 1 104 ? 17.366 2.302 4.201 1.00 46.94 104 SER A O 1
ATOM 864 N N . GLY A 1 105 ? 16.165 0.506 4.798 1.00 46.00 105 GLY A N 1
ATOM 865 C CA . GLY A 1 105 ? 15.083 1.251 5.457 1.00 46.00 105 GLY A CA 1
ATOM 866 C C . GLY A 1 105 ? 13.884 1.592 4.563 1.00 46.00 105 GLY A C 1
ATOM 867 O O . GLY A 1 105 ? 12.870 2.052 5.082 1.00 46.00 105 GLY A O 1
ATOM 868 N N . HIS A 1 106 ? 13.949 1.309 3.256 1.00 50.53 106 HIS A N 1
ATOM 869 C CA . HIS A 1 106 ? 12.772 1.275 2.387 1.00 50.53 106 HIS A CA 1
ATOM 870 C C . HIS A 1 106 ? 12.268 -0.169 2.276 1.00 50.53 106 HIS A C 1
ATOM 872 O O . HIS A 1 106 ? 13.019 -1.087 1.949 1.00 50.53 106 HIS A O 1
ATOM 878 N N . TYR A 1 107 ? 10.989 -0.378 2.588 1.00 56.72 107 TYR A N 1
ATOM 879 C CA . TYR A 1 107 ? 10.357 -1.699 2.528 1.00 56.72 107 TYR A CA 1
ATOM 880 C C . TYR A 1 107 ? 10.441 -2.257 1.112 1.00 56.72 107 TYR A C 1
ATOM 882 O O . TYR A 1 107 ? 10.302 -1.508 0.158 1.00 56.72 107 TYR A O 1
ATOM 890 N N . SER A 1 108 ? 10.655 -3.556 0.964 1.00 62.94 108 SER A N 1
ATOM 891 C CA . SER A 1 108 ? 10.613 -4.256 -0.324 1.00 62.94 108 SER A CA 1
ATOM 892 C C . SER A 1 108 ? 9.506 -5.304 -0.288 1.00 62.94 108 SER A C 1
ATOM 894 O O . SER A 1 108 ? 8.967 -5.618 0.774 1.00 62.94 108 SER A O 1
ATOM 896 N N . GLY A 1 109 ? 9.141 -5.825 -1.452 1.00 71.69 109 GLY A N 1
ATOM 897 C CA . GLY A 1 109 ? 8.185 -6.911 -1.595 1.00 71.69 109 GLY A CA 1
ATOM 898 C C . GLY A 1 109 ? 6.773 -6.474 -2.005 1.00 71.69 109 GLY A C 1
ATOM 899 O O . GLY A 1 109 ? 6.567 -5.363 -2.504 1.00 71.69 109 GLY A O 1
ATOM 900 N N . PRO A 1 110 ? 5.779 -7.367 -1.830 1.00 76.19 110 PRO A N 1
ATOM 901 C CA . PRO A 1 110 ? 4.427 -7.192 -2.369 1.00 76.19 110 PRO A CA 1
ATOM 902 C C . PRO A 1 110 ? 3.695 -5.936 -1.877 1.00 76.19 110 PRO A C 1
ATOM 904 O O . PRO A 1 110 ? 2.928 -5.341 -2.629 1.00 76.19 110 PRO A O 1
ATOM 907 N N . THR A 1 111 ? 3.950 -5.508 -0.638 1.00 82.69 111 THR A N 1
ATOM 908 C CA . THR A 1 111 ? 3.346 -4.304 -0.043 1.00 82.69 111 THR A CA 1
ATOM 909 C C . THR A 1 111 ? 3.789 -3.031 -0.760 1.00 82.69 111 THR A C 1
ATOM 911 O O . THR A 1 111 ? 2.970 -2.159 -1.037 1.00 82.69 111 THR A O 1
ATOM 914 N N . HIS A 1 112 ? 5.069 -2.954 -1.131 1.00 80.38 112 HIS A N 1
ATOM 915 C CA . HIS A 1 112 ? 5.638 -1.809 -1.834 1.00 80.38 112 HIS A CA 1
ATOM 916 C C . HIS A 1 112 ? 5.091 -1.701 -3.262 1.00 80.38 112 HIS A C 1
ATOM 918 O O . HIS A 1 112 ? 4.719 -0.615 -3.699 1.00 80.38 112 HIS A O 1
ATOM 924 N N . LEU A 1 113 ? 4.970 -2.829 -3.972 1.00 83.12 113 LEU A N 1
ATOM 925 C CA . LEU A 1 113 ? 4.324 -2.860 -5.285 1.00 83.12 113 LEU A CA 1
ATOM 926 C C . LEU A 1 113 ? 2.872 -2.361 -5.196 1.00 83.12 113 LEU A C 1
ATOM 928 O O . LEU A 1 113 ? 2.480 -1.488 -5.966 1.00 83.12 113 LEU A O 1
ATOM 932 N N . LEU A 1 114 ? 2.090 -2.854 -4.229 1.00 87.62 114 LEU A N 1
ATOM 933 C CA . LEU A 1 114 ? 0.704 -2.415 -4.018 1.00 87.62 114 LEU A CA 1
ATOM 934 C C . LEU A 1 114 ? 0.590 -0.919 -3.707 1.00 87.62 114 LEU A C 1
ATOM 936 O O . LEU A 1 114 ? -0.343 -0.264 -4.169 1.00 87.62 114 LEU A O 1
ATOM 940 N N . PHE A 1 115 ? 1.542 -0.360 -2.962 1.00 87.19 115 PHE A N 1
ATOM 941 C CA . PHE A 1 115 ? 1.592 1.073 -2.690 1.00 87.19 115 PHE A CA 1
ATOM 942 C C . PHE A 1 115 ? 1.850 1.900 -3.950 1.00 87.19 115 PHE A C 1
ATOM 944 O O . PHE A 1 115 ? 1.137 2.870 -4.205 1.00 87.19 115 PHE A O 1
ATOM 951 N N . TYR A 1 116 ? 2.805 1.503 -4.791 1.00 84.75 116 TYR A N 1
ATOM 952 C CA . TYR A 1 116 ? 3.004 2.197 -6.063 1.00 84.75 116 TYR A CA 1
ATOM 953 C C . TYR A 1 116 ? 1.805 2.018 -6.995 1.00 84.75 116 TYR A C 1
ATOM 955 O O . TYR A 1 116 ? 1.380 2.987 -7.615 1.00 84.75 116 TYR A O 1
ATOM 963 N N . LEU A 1 117 ? 1.186 0.835 -7.029 1.00 85.88 117 LEU A N 1
ATOM 964 C CA . LEU A 1 117 ? -0.061 0.613 -7.765 1.00 85.88 117 LEU A CA 1
ATOM 965 C C . LEU A 1 117 ? -1.181 1.546 -7.274 1.00 85.88 117 LEU A C 1
ATOM 967 O O . LEU A 1 117 ? -1.903 2.101 -8.094 1.00 85.88 117 LEU A O 1
ATOM 971 N N . HIS A 1 118 ? -1.286 1.818 -5.969 1.00 87.56 118 HIS A N 1
ATOM 972 C CA . HIS A 1 118 ? -2.225 2.814 -5.431 1.00 87.56 118 HIS A CA 1
ATOM 973 C C . HIS A 1 118 ? -1.960 4.234 -5.952 1.00 87.56 118 HIS A C 1
ATOM 975 O O . HIS A 1 118 ? -2.903 4.980 -6.233 1.00 87.56 118 HIS A O 1
ATOM 981 N N . ILE A 1 119 ? -0.687 4.618 -6.056 1.00 84.56 119 ILE A N 1
ATOM 982 C CA . ILE A 1 119 ? -0.288 5.945 -6.535 1.00 84.56 119 ILE A CA 1
ATOM 983 C C . ILE A 1 119 ? -0.636 6.109 -8.017 1.00 84.56 119 ILE A C 1
ATOM 985 O O . ILE A 1 119 ? -1.110 7.175 -8.411 1.00 84.56 119 ILE A O 1
ATOM 989 N N . VAL A 1 120 ? -0.400 5.075 -8.830 1.00 83.38 120 VAL A N 1
ATOM 990 C CA . VAL A 1 120 ? -0.457 5.186 -10.297 1.00 83.38 120 VAL A CA 1
ATOM 991 C C . VAL A 1 120 ? -1.763 4.729 -10.923 1.00 83.38 120 VAL A C 1
ATOM 993 O O . VAL A 1 120 ? -2.031 5.110 -12.060 1.00 83.38 120 VAL A O 1
ATOM 996 N N . ALA A 1 121 ? -2.561 3.908 -10.236 1.00 80.44 121 ALA A N 1
ATOM 997 C CA . ALA A 1 121 ? -3.816 3.406 -10.776 1.00 80.44 121 ALA A CA 1
ATOM 998 C C . ALA A 1 121 ? -4.784 4.577 -10.999 1.00 80.44 121 ALA A C 1
ATOM 1000 O O . ALA A 1 121 ? -5.425 5.086 -10.073 1.00 80.44 121 ALA A O 1
ATOM 1001 N N . LYS A 1 122 ? -4.843 5.027 -12.255 1.00 74.19 122 LYS A N 1
ATOM 1002 C CA . LYS A 1 122 ? -5.763 6.061 -12.727 1.00 74.19 122 LYS A CA 1
ATOM 1003 C C . LYS A 1 122 ? -7.156 5.462 -12.906 1.00 74.19 122 LYS A C 1
ATOM 1005 O O . LYS A 1 122 ? -7.352 4.251 -12.943 1.00 74.19 122 LYS A O 1
ATOM 1010 N N . GLY A 1 123 ? -8.136 6.350 -12.997 1.00 76.50 123 GLY A N 1
ATOM 1011 C CA . GLY A 1 123 ? -9.536 5.963 -12.999 1.00 76.50 123 GLY A CA 1
ATOM 1012 C C . GLY A 1 123 ? -10.098 5.867 -11.589 1.00 76.50 123 GLY A C 1
ATOM 1013 O O . GLY A 1 123 ? -9.488 6.257 -10.589 1.00 76.50 123 GLY A O 1
ATOM 1014 N N . SER A 1 124 ? -11.349 5.460 -11.512 1.00 83.94 124 SER A N 1
ATOM 1015 C CA . SER A 1 124 ? -12.078 5.379 -10.267 1.00 83.94 124 SER A CA 1
ATOM 1016 C C . SER A 1 124 ? -13.048 4.226 -10.313 1.00 83.94 124 SER A C 1
ATOM 1018 O O . SER A 1 124 ? -13.637 3.917 -11.345 1.00 83.94 124 SER A O 1
ATOM 1020 N N . VAL A 1 125 ? -13.197 3.610 -9.159 1.00 84.38 125 VAL A N 1
ATOM 1021 C CA . VAL A 1 125 ? -14.162 2.563 -8.915 1.00 84.38 125 VAL A CA 1
ATOM 1022 C C . VAL A 1 125 ? -15.333 3.197 -8.200 1.00 84.38 125 VAL A C 1
ATOM 1024 O O . VAL A 1 125 ? -15.150 3.972 -7.260 1.00 84.38 125 VAL A O 1
ATOM 1027 N N . PHE A 1 126 ? -16.531 2.874 -8.647 1.00 83.19 126 PHE A N 1
ATOM 1028 C CA . PHE A 1 126 ? -17.737 3.259 -7.957 1.00 83.19 126 PHE A CA 1
ATOM 1029 C C . PHE A 1 126 ? -18.154 2.121 -7.040 1.00 83.19 126 PHE A C 1
ATOM 1031 O O . PHE A 1 126 ? -18.415 1.003 -7.481 1.00 83.19 126 PHE A O 1
ATOM 1038 N N . TYR A 1 127 ? -18.136 2.418 -5.747 1.00 76.31 127 TYR A N 1
ATOM 1039 C CA . TYR A 1 127 ? -18.422 1.470 -4.688 1.00 76.31 127 TYR A CA 1
ATOM 1040 C C . TYR A 1 127 ? -19.709 1.872 -3.977 1.00 76.31 127 TYR A C 1
ATOM 1042 O O . TYR A 1 127 ? -19.946 3.052 -3.702 1.00 76.31 127 TYR A O 1
ATOM 1050 N N . TYR A 1 128 ? -20.528 0.872 -3.677 1.00 69.25 128 TYR A N 1
ATOM 1051 C CA . TYR A 1 128 ? -21.747 1.016 -2.897 1.00 69.25 128 TYR A CA 1
ATOM 1052 C C . TYR A 1 128 ? -21.449 0.487 -1.496 1.00 69.25 128 TYR A C 1
ATOM 1054 O O . TYR A 1 128 ? -21.516 -0.725 -1.288 1.00 69.25 128 TYR A O 1
ATOM 1062 N N . PRO A 1 129 ? -21.042 1.349 -0.545 1.00 63.06 129 PRO A N 1
ATOM 1063 C CA . PRO A 1 129 ? -20.724 0.883 0.789 1.00 63.06 129 PRO A CA 1
ATOM 1064 C C . PRO A 1 129 ? -21.963 0.286 1.438 1.00 63.06 129 PRO A C 1
ATOM 1066 O O . PRO A 1 129 ? -23.037 0.897 1.441 1.00 63.06 129 PRO A O 1
ATOM 1069 N N . ASP A 1 130 ? -21.781 -0.895 2.022 1.00 56.66 130 ASP A N 1
ATOM 1070 C CA . ASP A 1 130 ? -22.755 -1.450 2.940 1.00 56.66 130 ASP A CA 1
ATOM 1071 C C . ASP A 1 130 ? -22.938 -0.443 4.088 1.00 56.66 130 ASP A C 1
ATOM 1073 O O . ASP A 1 130 ? -21.985 -0.051 4.771 1.00 56.66 130 ASP A O 1
ATOM 1077 N N . THR A 1 131 ? -24.165 0.056 4.225 1.00 50.12 131 THR A N 1
ATOM 1078 C CA . THR A 1 131 ? -24.540 1.235 5.031 1.00 50.12 131 THR A CA 1
ATOM 1079 C C . THR A 1 131 ? -24.174 1.141 6.520 1.00 50.12 131 THR A C 1
ATOM 1081 O O . THR A 1 131 ? -24.222 2.144 7.225 1.00 50.12 131 THR A O 1
ATOM 1084 N N . SER A 1 132 ? -23.740 -0.029 6.995 1.00 49.47 132 SER A N 1
ATOM 1085 C CA . SER A 1 132 ? -23.318 -0.275 8.380 1.00 49.47 132 SER A CA 1
ATOM 1086 C C . SER A 1 132 ? -22.014 0.425 8.788 1.00 49.47 132 SER A C 1
ATOM 1088 O O . SER A 1 132 ? -21.806 0.679 9.973 1.00 49.47 132 SER A O 1
ATOM 1090 N N . LEU A 1 133 ? -21.132 0.769 7.841 1.00 48.69 133 LEU A N 1
ATOM 1091 C CA . LEU A 1 133 ? -19.908 1.532 8.143 1.00 48.69 133 LEU A CA 1
ATOM 1092 C C . LEU A 1 133 ? -20.166 3.038 8.300 1.00 48.69 133 LEU A C 1
ATOM 1094 O O . LEU A 1 133 ? -19.346 3.753 8.878 1.00 48.69 133 LEU A O 1
ATOM 1098 N N . PHE A 1 134 ? -21.309 3.519 7.809 1.00 51.28 134 PHE A N 1
ATOM 1099 C CA . PHE A 1 134 ? -21.634 4.935 7.717 1.00 51.28 134 PHE A CA 1
ATOM 1100 C C . PHE A 1 134 ? -23.103 5.158 8.079 1.00 51.28 134 PHE A C 1
ATOM 1102 O O . PHE A 1 134 ? -23.900 5.547 7.231 1.00 51.28 134 PHE A O 1
ATOM 1109 N N . ASP A 1 135 ? -23.451 4.979 9.356 1.00 44.28 135 ASP A N 1
ATOM 1110 C CA . ASP A 1 135 ? -24.820 5.082 9.908 1.00 44.28 135 ASP A CA 1
ATOM 1111 C C . ASP A 1 135 ? -25.593 6.387 9.585 1.00 44.28 135 ASP A C 1
ATOM 1113 O O . ASP A 1 135 ? -26.729 6.567 10.026 1.00 44.28 135 ASP A O 1
ATOM 1117 N N . ARG A 1 136 ? -25.001 7.356 8.873 1.00 40.94 136 ARG A N 1
ATOM 1118 C CA . ARG A 1 136 ? -25.602 8.668 8.573 1.00 40.94 136 ARG A CA 1
ATOM 1119 C C . ARG A 1 136 ? -25.235 9.261 7.212 1.00 40.94 136 ARG A C 1
ATOM 1121 O O . ARG A 1 136 ? -25.548 10.427 6.972 1.00 40.94 136 ARG A O 1
ATOM 1128 N N . VAL A 1 137 ? -24.576 8.511 6.333 1.00 46.41 137 VAL A N 1
ATOM 1129 C CA . VAL A 1 137 ? -24.306 8.967 4.963 1.00 46.41 137 VAL A CA 1
ATOM 1130 C C . VAL A 1 137 ? -25.320 8.262 4.075 1.00 46.41 137 VAL A C 1
ATOM 1132 O O . VAL A 1 137 ? -25.338 7.038 4.023 1.00 46.41 137 VAL A O 1
ATOM 1135 N N . GLN A 1 138 ? -26.214 9.010 3.421 1.00 45.75 138 GLN A N 1
ATOM 1136 C CA . GLN A 1 138 ? -26.975 8.444 2.306 1.00 45.75 138 GLN A CA 1
ATOM 1137 C C . GLN A 1 138 ? -25.928 7.919 1.321 1.00 45.75 138 GLN A C 1
ATOM 1139 O O . GLN A 1 138 ? -25.140 8.727 0.836 1.00 45.75 138 GLN A O 1
ATOM 1144 N N . SER A 1 139 ? -25.851 6.596 1.123 1.00 49.97 139 SER A N 1
ATOM 1145 C CA . SER A 1 139 ? -24.892 5.948 0.220 1.00 49.97 139 SER A CA 1
ATOM 1146 C C . SER A 1 139 ? -25.185 6.355 -1.221 1.00 49.97 139 SER A C 1
ATOM 1148 O O . SER A 1 139 ? -25.740 5.596 -2.014 1.00 49.97 139 SER A O 1
ATOM 1150 N N . GLU A 1 140 ? -24.835 7.588 -1.562 1.00 60.59 140 GLU A N 1
ATOM 1151 C CA . GLU A 1 140 ? -24.541 7.945 -2.928 1.00 60.59 140 GLU A CA 1
ATOM 1152 C C . GLU A 1 140 ? -23.340 7.113 -3.371 1.00 60.59 140 GLU A C 1
ATOM 1154 O O . GLU A 1 140 ? -22.466 6.737 -2.588 1.00 60.59 140 GLU A O 1
ATOM 1159 N N . ARG A 1 141 ? -23.341 6.789 -4.655 1.00 70.56 141 ARG A N 1
ATOM 1160 C CA . ARG A 1 141 ? -22.268 6.096 -5.354 1.00 70.56 141 ARG A CA 1
ATOM 1161 C C . ARG A 1 141 ? -20.911 6.733 -4.997 1.00 70.56 141 ARG A C 1
ATOM 1163 O O . ARG A 1 141 ? -20.625 7.847 -5.436 1.00 70.56 141 ARG A O 1
ATOM 1170 N N . VAL A 1 142 ? -20.075 6.039 -4.217 1.00 78.50 142 VAL A N 1
ATOM 1171 C CA . VAL A 1 142 ? -18.788 6.580 -3.749 1.00 78.50 142 VAL A CA 1
ATOM 1172 C C . VAL A 1 142 ? -17.724 6.343 -4.803 1.00 78.50 142 VAL A C 1
ATOM 1174 O O . VAL A 1 142 ? -17.545 5.225 -5.283 1.00 78.50 142 VAL A O 1
ATOM 1177 N N . ARG A 1 143 ? -16.980 7.393 -5.142 1.00 85.12 143 ARG A N 1
ATOM 1178 C CA . ARG A 1 143 ? -15.868 7.323 -6.086 1.00 85.12 143 ARG A CA 1
ATOM 1179 C C . ARG A 1 143 ? -14.563 7.036 -5.339 1.00 85.12 143 ARG A C 1
ATOM 1181 O O . ARG A 1 143 ? -14.029 7.907 -4.663 1.00 85.12 143 ARG A O 1
ATOM 1188 N N . LEU A 1 144 ? -14.030 5.829 -5.495 1.00 86.81 144 LEU A N 1
ATOM 1189 C CA . LEU A 1 144 ? -12.803 5.366 -4.847 1.00 86.81 144 LEU A CA 1
ATOM 1190 C C . LEU A 1 144 ? -11.666 5.175 -5.850 1.00 86.81 144 LEU A C 1
ATOM 1192 O O . LEU A 1 144 ? -11.883 4.930 -7.038 1.00 86.81 144 LEU A O 1
ATOM 1196 N N . ARG A 1 145 ? -10.426 5.228 -5.356 1.00 88.12 145 ARG A N 1
ATOM 1197 C CA . ARG A 1 145 ? -9.279 4.712 -6.118 1.00 88.12 145 ARG A CA 1
ATOM 1198 C C . ARG A 1 145 ? -9.295 3.177 -6.107 1.00 88.12 145 ARG A C 1
ATOM 1200 O O . ARG A 1 145 ? -9.720 2.610 -5.099 1.00 88.12 145 ARG A O 1
ATOM 1207 N N . PRO A 1 146 ? -8.770 2.509 -7.150 1.00 89.88 146 PRO A N 1
ATOM 1208 C CA . PRO A 1 146 ? -8.806 1.049 -7.288 1.00 89.88 146 PRO A CA 1
ATOM 1209 C C . PRO A 1 146 ? -8.374 0.281 -6.038 1.00 89.88 146 PRO A C 1
ATOM 1211 O O . PRO A 1 146 ? -9.139 -0.514 -5.504 1.00 89.88 146 PRO A O 1
ATOM 1214 N N . ILE A 1 147 ? -7.192 0.590 -5.502 1.00 91.69 147 ILE A N 1
ATOM 1215 C CA . ILE A 1 147 ? -6.674 -0.068 -4.297 1.00 91.69 147 ILE A CA 1
ATOM 1216 C C . ILE A 1 147 ? -7.571 0.148 -3.071 1.00 91.69 147 ILE A C 1
ATOM 1218 O O . ILE A 1 147 ? -7.754 -0.775 -2.284 1.00 91.69 147 ILE A O 1
ATOM 1222 N N . ILE A 1 148 ? -8.141 1.343 -2.896 1.00 91.12 148 ILE A N 1
ATOM 1223 C CA . ILE A 1 148 ? -9.026 1.604 -1.753 1.00 91.12 148 ILE A CA 1
ATOM 1224 C C . ILE A 1 148 ? -10.341 0.844 -1.908 1.00 91.12 148 ILE A C 1
ATOM 1226 O O . ILE A 1 148 ? -10.841 0.308 -0.927 1.00 91.12 148 ILE A O 1
ATOM 1230 N N . ALA A 1 149 ? -10.868 0.722 -3.128 1.00 89.94 149 ALA A N 1
ATOM 1231 C CA . ALA A 1 149 ? -12.027 -0.128 -3.372 1.00 89.94 149 ALA A CA 1
ATOM 1232 C C . ALA A 1 149 ? -11.739 -1.588 -2.989 1.00 89.94 149 ALA A C 1
ATOM 1234 O O . ALA A 1 149 ? -12.553 -2.198 -2.307 1.00 89.94 149 ALA A O 1
ATOM 1235 N N . LEU A 1 150 ? -10.554 -2.117 -3.323 1.00 91.19 150 LEU A N 1
ATOM 1236 C CA . LEU A 1 150 ? -10.169 -3.480 -2.941 1.00 91.19 150 LEU A CA 1
ATOM 1237 C C . LEU A 1 150 ? -10.089 -3.695 -1.425 1.00 91.19 150 LEU A C 1
ATOM 1239 O O . LEU A 1 150 ? -10.450 -4.769 -0.960 1.00 91.19 150 LEU A O 1
ATOM 1243 N N . LEU A 1 151 ? -9.674 -2.686 -0.649 1.00 91.12 151 LEU A N 1
ATOM 1244 C CA . LEU A 1 151 ? -9.682 -2.759 0.821 1.00 91.12 151 LEU A CA 1
ATOM 1245 C C . LEU A 1 151 ? -11.093 -2.915 1.408 1.00 91.12 151 LEU A C 1
ATOM 1247 O O . LEU A 1 151 ? -11.240 -3.390 2.537 1.00 91.12 151 LEU A O 1
ATOM 1251 N N . ALA A 1 152 ? -12.121 -2.481 0.677 1.00 87.25 152 ALA A N 1
ATOM 1252 C CA . ALA A 1 152 ? -13.509 -2.611 1.098 1.00 87.25 152 ALA A CA 1
ATOM 1253 C C . ALA A 1 152 ? -14.095 -3.999 0.786 1.00 87.25 152 ALA A C 1
ATOM 1255 O O . ALA A 1 152 ? -15.058 -4.402 1.439 1.00 87.25 152 ALA A O 1
ATOM 1256 N N . LEU A 1 153 ? -13.497 -4.730 -0.160 1.00 87.88 153 LEU A N 1
ATOM 1257 C CA . LEU A 1 153 ? -13.963 -6.041 -0.598 1.00 87.88 153 LEU A CA 1
ATOM 1258 C C . LEU A 1 153 ? -13.516 -7.162 0.349 1.00 87.88 153 LEU A C 1
ATOM 1260 O O . LEU A 1 153 ? -12.419 -7.154 0.907 1.00 87.88 153 LEU A O 1
ATOM 1264 N N . SER A 1 154 ? -14.367 -8.171 0.495 1.00 85.50 154 SER A N 1
ATOM 1265 C CA . SER A 1 154 ? -14.118 -9.384 1.276 1.00 85.50 154 SER A CA 1
ATOM 1266 C C . SER A 1 154 ? -13.636 -10.537 0.395 1.00 85.50 154 SER A C 1
ATOM 1268 O O . SER A 1 154 ? -12.777 -11.329 0.803 1.00 85.50 154 SER A O 1
ATOM 1270 N N . THR A 1 155 ? -14.159 -10.637 -0.830 1.00 87.88 155 THR A N 1
ATOM 1271 C CA . THR A 1 155 ? -13.909 -11.771 -1.733 1.00 87.88 155 THR A CA 1
ATOM 1272 C C . THR A 1 155 ? -13.529 -11.332 -3.145 1.00 87.88 155 THR A C 1
ATOM 1274 O O . THR A 1 155 ? -13.771 -10.199 -3.550 1.00 87.88 155 THR A O 1
ATOM 1277 N N . ARG A 1 156 ? -12.913 -12.250 -3.905 1.00 89.00 156 ARG A N 1
ATOM 1278 C CA . ARG A 1 156 ? -12.503 -11.989 -5.294 1.00 89.00 156 ARG A CA 1
ATOM 1279 C C . ARG A 1 156 ? -13.706 -11.720 -6.185 1.00 89.00 156 ARG A C 1
ATOM 1281 O O . ARG A 1 156 ? -13.629 -10.872 -7.063 1.00 89.00 156 ARG A O 1
ATOM 1288 N N . ASP A 1 157 ? -14.805 -12.427 -5.944 1.00 88.00 157 ASP A N 1
ATOM 1289 C CA . ASP A 1 157 ? -15.991 -12.362 -6.795 1.00 88.00 157 ASP A CA 1
ATOM 1290 C C . ASP A 1 157 ? -16.680 -10.991 -6.723 1.00 88.00 157 ASP A C 1
ATOM 1292 O O . ASP A 1 157 ? -17.328 -10.564 -7.677 1.00 88.00 157 ASP A O 1
ATOM 1296 N N . GLU A 1 158 ? -16.484 -10.253 -5.627 1.00 88.06 158 GLU A N 1
ATOM 1297 C CA . GLU A 1 158 ? -16.971 -8.878 -5.480 1.00 88.06 158 GLU A CA 1
ATOM 1298 C C . GLU A 1 158 ? -16.258 -7.892 -6.416 1.00 88.06 158 GLU A C 1
ATOM 1300 O O . GLU A 1 158 ? -16.813 -6.840 -6.724 1.00 88.06 158 GLU A O 1
ATOM 1305 N N . VAL A 1 159 ? -15.069 -8.229 -6.935 1.00 88.75 159 VAL A N 1
ATOM 1306 C CA . VAL A 1 159 ? -14.365 -7.397 -7.926 1.00 88.75 159 VAL A CA 1
ATOM 1307 C C . VAL A 1 159 ? -15.210 -7.232 -9.192 1.00 88.75 159 VAL A C 1
ATOM 1309 O O . VAL A 1 159 ? -15.261 -6.139 -9.749 1.00 88.75 159 VAL A O 1
ATOM 1312 N N . PHE A 1 160 ? -15.928 -8.279 -9.606 1.00 87.44 160 PHE A N 1
ATOM 1313 C CA . PHE A 1 160 ? -16.796 -8.261 -10.791 1.00 87.44 160 PHE A CA 1
ATOM 1314 C C . PHE A 1 160 ? -18.099 -7.478 -10.579 1.00 87.44 160 PHE A C 1
ATOM 1316 O O . PHE A 1 160 ? -18.849 -7.250 -11.524 1.00 87.44 160 PHE A O 1
ATOM 1323 N N . GLN A 1 161 ? -18.389 -7.073 -9.340 1.00 85.56 161 GLN A N 1
ATOM 1324 C CA . GLN A 1 161 ? -19.556 -6.256 -8.996 1.00 85.56 161 GLN A CA 1
ATOM 1325 C C . GLN A 1 161 ? -19.226 -4.757 -8.992 1.00 85.56 161 GLN A C 1
ATOM 1327 O O . GLN A 1 161 ? -20.119 -3.925 -8.827 1.00 85.56 161 GLN A O 1
ATOM 1332 N N . LEU A 1 162 ? -17.949 -4.403 -9.157 1.00 86.69 162 LEU A N 1
ATOM 1333 C CA . LEU A 1 162 ? -17.494 -3.023 -9.181 1.00 86.69 162 LEU A CA 1
ATOM 1334 C C . LEU A 1 162 ? -17.854 -2.344 -10.501 1.00 86.69 162 LEU A C 1
ATOM 1336 O O . LEU A 1 162 ? -17.575 -2.853 -11.585 1.00 86.69 162 LEU A O 1
ATOM 1340 N N . GLU A 1 163 ? -18.389 -1.130 -10.415 1.00 89.06 163 GLU A N 1
ATOM 1341 C CA . GLU A 1 163 ? -18.566 -0.288 -11.591 1.00 89.06 163 GLU A CA 1
ATOM 1342 C C . GLU A 1 163 ? -17.285 0.529 -11.829 1.00 89.06 163 GLU A C 1
ATOM 1344 O O . GLU A 1 163 ? -16.852 1.313 -10.980 1.00 89.06 163 GLU A O 1
ATOM 1349 N N . LEU A 1 164 ? -16.662 0.341 -12.993 1.00 89.06 164 LEU A N 1
ATOM 1350 C CA . LEU A 1 164 ? -15.370 0.939 -13.336 1.00 89.06 164 LEU A CA 1
ATOM 1351 C C . LEU A 1 164 ? -15.553 2.201 -14.187 1.00 89.06 164 LEU A C 1
ATOM 1353 O O . LEU A 1 164 ? -16.364 2.242 -15.112 1.00 89.06 164 LEU A O 1
ATOM 1357 N N . SER A 1 165 ? -14.781 3.250 -13.901 1.00 85.44 165 SER A N 1
ATOM 1358 C CA . SER A 1 165 ? -14.708 4.422 -14.778 1.00 85.44 165 SER A CA 1
ATOM 1359 C C . SER A 1 165 ? -14.059 4.082 -16.122 1.00 85.44 165 SER A C 1
ATOM 1361 O O . SER A 1 165 ? -13.201 3.203 -16.190 1.00 85.44 165 SER A O 1
ATOM 1363 N N . ALA A 1 166 ? -14.344 4.879 -17.155 1.00 75.69 166 ALA A N 1
ATOM 1364 C CA . ALA A 1 166 ? -13.658 4.781 -18.443 1.00 75.69 166 ALA A CA 1
ATOM 1365 C C . ALA A 1 166 ? -12.120 4.781 -18.284 1.00 75.69 166 ALA A C 1
ATOM 1367 O O . ALA A 1 166 ? -11.563 5.653 -17.615 1.00 75.69 166 ALA A O 1
ATOM 1368 N N . GLY A 1 167 ? -11.453 3.805 -18.909 1.00 75.44 167 GLY A N 1
ATOM 1369 C CA . GLY A 1 167 ? -9.993 3.644 -18.890 1.00 75.44 167 GLY A CA 1
ATOM 1370 C C . GLY A 1 167 ? -9.442 2.690 -17.824 1.00 75.44 167 GLY A C 1
ATOM 1371 O O . GLY A 1 167 ? -8.248 2.419 -17.845 1.00 75.44 167 GLY A O 1
ATOM 1372 N N . LEU A 1 168 ? -10.281 2.164 -16.926 1.00 84.12 168 LEU A N 1
ATOM 1373 C CA . LEU A 1 168 ? -9.907 1.092 -16.003 1.00 84.12 168 LEU A CA 1
ATOM 1374 C C . LEU A 1 168 ? -10.598 -0.203 -16.429 1.00 84.12 168 LEU A C 1
ATOM 1376 O O . LEU A 1 168 ? -11.824 -0.291 -16.411 1.00 84.12 168 LEU A O 1
ATOM 1380 N N . GLU A 1 169 ? -9.808 -1.196 -16.823 1.00 87.44 169 GLU A N 1
ATOM 1381 C CA . GLU A 1 169 ? -10.324 -2.481 -17.287 1.00 87.44 169 GLU A CA 1
ATOM 1382 C C . GLU A 1 169 ? -10.461 -3.489 -16.137 1.00 87.44 169 GLU A C 1
ATOM 1384 O O . GLU A 1 169 ? -9.706 -3.469 -15.164 1.00 87.44 169 GLU A O 1
ATOM 1389 N N . GLU A 1 170 ? -11.418 -4.410 -16.263 1.00 88.50 170 GLU A N 1
ATOM 1390 C CA . GLU A 1 170 ? -11.685 -5.448 -15.260 1.00 88.50 170 GLU A CA 1
ATOM 1391 C C . GLU A 1 170 ? -10.456 -6.324 -14.993 1.00 88.50 170 GLU A C 1
ATOM 1393 O O . GLU A 1 170 ? -10.134 -6.623 -13.842 1.00 88.50 170 GLU A O 1
ATOM 1398 N N . HIS A 1 171 ? -9.714 -6.679 -16.044 1.00 87.38 171 HIS A N 1
ATOM 1399 C CA . HIS A 1 171 ? -8.522 -7.510 -15.915 1.00 87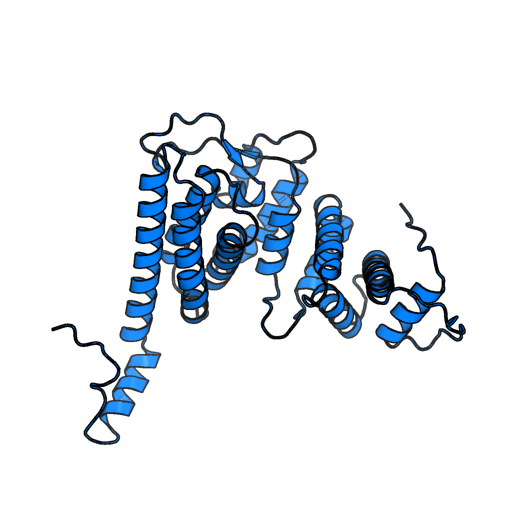.38 171 HIS A CA 1
ATOM 1400 C C . HIS A 1 171 ? -7.449 -6.846 -15.029 1.00 87.38 171 HIS A C 1
ATOM 1402 O O . HIS A 1 171 ? -6.784 -7.538 -14.259 1.00 87.38 171 HIS A O 1
ATOM 1408 N N . CYS A 1 172 ? -7.328 -5.511 -15.066 1.00 87.06 172 CYS A N 1
ATOM 1409 C CA . CYS A 1 172 ? -6.442 -4.755 -14.181 1.00 87.06 172 CYS A CA 1
ATOM 1410 C C . CYS A 1 172 ? -6.885 -4.892 -12.716 1.00 87.06 172 CYS A C 1
ATOM 1412 O O . CYS A 1 172 ? -6.059 -5.090 -11.827 1.00 87.06 172 CYS A O 1
ATOM 1414 N N . MET A 1 173 ? -8.193 -4.834 -12.446 1.00 89.69 173 MET A N 1
ATOM 1415 C CA . MET A 1 173 ? -8.738 -4.996 -11.093 1.00 89.69 173 MET A CA 1
ATOM 1416 C C . MET A 1 173 ? -8.525 -6.407 -10.543 1.00 89.69 173 MET A C 1
ATOM 1418 O O . MET A 1 173 ? -8.141 -6.561 -9.383 1.00 89.69 173 MET A O 1
ATOM 1422 N N . VAL A 1 174 ? -8.716 -7.431 -11.378 1.00 89.88 174 VAL A N 1
ATOM 1423 C CA . VAL A 1 174 ? -8.439 -8.829 -11.017 1.00 89.88 174 VAL A CA 1
ATOM 1424 C C . VAL A 1 174 ? -6.958 -9.018 -10.674 1.00 89.88 174 VAL A C 1
ATOM 1426 O O . VAL A 1 174 ? -6.635 -9.671 -9.685 1.00 89.88 174 VAL A O 1
ATOM 1429 N N . GLN A 1 175 ? -6.052 -8.391 -11.425 1.00 85.94 175 GLN A N 1
ATOM 1430 C CA . GLN A 1 175 ? -4.619 -8.434 -11.125 1.00 85.94 175 GLN A CA 1
ATOM 1431 C C . GLN A 1 175 ? -4.280 -7.757 -9.799 1.00 85.94 175 GLN A C 1
ATOM 1433 O O . GLN A 1 175 ? -3.563 -8.333 -8.980 1.00 85.94 175 GLN A O 1
ATOM 1438 N N . LEU A 1 176 ? -4.820 -6.560 -9.547 1.00 88.50 176 LEU A N 1
ATOM 1439 C CA . LEU A 1 176 ? -4.635 -5.889 -8.259 1.00 88.50 176 LEU A CA 1
ATOM 1440 C C . LEU A 1 176 ? -5.140 -6.748 -7.106 1.00 88.50 176 LEU A C 1
ATOM 1442 O O . LEU A 1 176 ? -4.471 -6.831 -6.076 1.00 88.50 176 LEU A O 1
ATOM 1446 N N . TRP A 1 177 ? -6.287 -7.408 -7.286 1.00 91.62 177 TRP A N 1
ATOM 1447 C CA . TRP A 1 177 ? -6.799 -8.350 -6.305 1.00 91.62 177 TRP A CA 1
ATOM 1448 C C . TRP A 1 177 ? -5.810 -9.485 -6.051 1.00 91.62 177 TRP A C 1
ATOM 1450 O O . TRP A 1 177 ? -5.530 -9.791 -4.897 1.00 91.62 177 TRP A O 1
ATOM 1460 N N . ASP A 1 178 ? -5.242 -10.088 -7.093 1.00 88.94 178 ASP A N 1
ATOM 1461 C CA . ASP A 1 178 ? -4.312 -11.209 -6.943 1.00 88.94 178 ASP A CA 1
ATOM 1462 C C . ASP A 1 178 ? -3.032 -10.808 -6.188 1.00 88.94 178 ASP A C 1
ATOM 1464 O O . ASP A 1 178 ? -2.471 -11.621 -5.452 1.00 88.94 178 ASP A O 1
ATOM 1468 N N . HIS A 1 179 ? -2.583 -9.553 -6.298 1.00 87.19 179 HIS A N 1
ATOM 1469 C CA . HIS A 1 179 ? -1.501 -9.023 -5.461 1.00 87.19 179 HIS A CA 1
ATOM 1470 C C . HIS A 1 179 ? -1.951 -8.741 -4.029 1.00 87.19 179 HIS A C 1
ATOM 1472 O O . HIS A 1 179 ? -1.268 -9.125 -3.079 1.00 87.19 179 HIS A O 1
ATOM 1478 N N . TYR A 1 180 ? -3.102 -8.087 -3.873 1.00 90.75 180 TYR A N 1
ATOM 1479 C CA . TYR A 1 180 ? -3.699 -7.772 -2.580 1.00 90.75 180 TYR A CA 1
ATOM 1480 C C . TYR A 1 180 ? -3.939 -9.041 -1.752 1.00 90.75 180 TYR A C 1
ATOM 1482 O O . TYR A 1 180 ? -3.576 -9.107 -0.577 1.00 90.75 180 TYR A O 1
ATOM 1490 N N . ALA A 1 181 ? -4.445 -10.099 -2.384 1.00 91.06 181 ALA A N 1
ATOM 1491 C CA . ALA A 1 181 ? -4.729 -11.384 -1.765 1.00 91.06 181 ALA A CA 1
ATOM 1492 C C . ALA A 1 181 ? -3.487 -12.058 -1.163 1.00 91.06 181 ALA A C 1
ATOM 1494 O O . ALA A 1 181 ? -3.621 -12.811 -0.203 1.00 91.06 181 ALA A O 1
ATOM 1495 N N . ARG A 1 182 ? -2.276 -11.762 -1.661 1.00 88.31 182 ARG A N 1
ATOM 1496 C CA . ARG A 1 182 ? -1.024 -12.302 -1.096 1.00 88.31 182 ARG A CA 1
ATOM 1497 C C . ARG A 1 182 ? -0.694 -11.716 0.274 1.00 88.31 182 ARG A C 1
ATOM 1499 O O . ARG A 1 182 ? 0.028 -12.356 1.031 1.00 88.31 182 ARG A O 1
ATOM 1506 N N . ILE A 1 183 ? -1.184 -10.512 0.575 1.00 89.69 183 ILE A N 1
ATOM 1507 C CA . ILE A 1 183 ? -0.906 -9.825 1.843 1.00 89.69 183 ILE A CA 1
ATOM 1508 C C . ILE A 1 183 ? -2.126 -9.728 2.756 1.00 89.69 183 ILE A C 1
ATOM 1510 O O . ILE A 1 183 ? -1.956 -9.471 3.943 1.00 89.69 183 ILE A O 1
ATOM 1514 N N . LYS A 1 184 ? -3.347 -9.909 2.232 1.00 89.00 184 LYS A N 1
ATOM 1515 C CA . LYS A 1 184 ? -4.565 -9.540 2.964 1.00 89.00 184 LYS A CA 1
ATOM 1516 C C . LYS A 1 184 ? -4.772 -10.298 4.276 1.00 89.00 184 LYS A C 1
ATOM 1518 O O . LYS A 1 184 ? -5.269 -9.723 5.237 1.00 89.00 184 LYS A O 1
ATOM 1523 N N . ASP A 1 185 ? -4.334 -11.553 4.306 1.00 89.00 185 ASP A N 1
ATOM 1524 C CA . ASP A 1 185 ? -4.463 -12.452 5.454 1.00 89.00 185 ASP A CA 1
ATOM 1525 C C . ASP A 1 185 ? -3.172 -12.509 6.296 1.00 89.00 185 ASP A C 1
ATOM 1527 O O . ASP A 1 185 ? -3.048 -13.340 7.192 1.00 89.00 185 ASP A O 1
ATOM 1531 N N . GLN A 1 186 ? -2.192 -11.641 6.006 1.00 91.12 186 GLN A N 1
ATOM 1532 C CA . GLN A 1 186 ? -0.903 -11.553 6.698 1.00 91.12 186 GLN A CA 1
ATOM 1533 C C . GLN A 1 186 ? -0.844 -10.231 7.482 1.00 91.12 186 GLN A C 1
ATOM 1535 O O . GLN A 1 186 ? -0.541 -9.189 6.889 1.00 91.12 186 GLN A O 1
ATOM 1540 N N . PRO A 1 187 ? -1.151 -10.238 8.796 1.00 91.00 187 PRO A N 1
ATOM 1541 C CA . PRO A 1 187 ? -1.334 -9.020 9.580 1.00 91.00 187 PRO A CA 1
ATOM 1542 C C . PRO A 1 187 ? -0.165 -8.043 9.482 1.00 91.00 187 PRO A C 1
ATOM 1544 O O . PRO A 1 187 ? -0.386 -6.861 9.237 1.00 91.00 187 PRO A O 1
ATOM 1547 N N . SER A 1 188 ? 1.077 -8.514 9.622 1.00 90.50 188 SER A N 1
ATOM 1548 C CA . SER A 1 188 ? 2.261 -7.652 9.531 1.00 90.50 188 SER A CA 1
ATOM 1549 C C . SER A 1 188 ? 2.357 -6.946 8.179 1.00 90.50 188 SER A C 1
ATOM 1551 O O . SER A 1 188 ? 2.480 -5.723 8.130 1.00 90.50 188 SER A O 1
ATOM 1553 N N . HIS A 1 189 ? 2.243 -7.683 7.073 1.00 90.56 189 HIS A N 1
ATOM 1554 C CA . HIS A 1 189 ? 2.305 -7.115 5.726 1.00 90.56 189 HIS A CA 1
ATOM 1555 C C . HIS A 1 189 ? 1.150 -6.154 5.441 1.00 90.56 189 HIS A C 1
ATOM 1557 O O . HIS A 1 189 ? 1.372 -5.083 4.874 1.00 90.56 189 HIS A O 1
ATOM 1563 N N . MET A 1 190 ? -0.067 -6.495 5.861 1.00 93.44 190 MET A N 1
ATOM 1564 C CA . MET A 1 190 ? -1.210 -5.605 5.707 1.00 93.44 190 MET A CA 1
ATOM 1565 C C . MET A 1 190 ? -1.034 -4.318 6.527 1.00 93.44 190 MET A C 1
ATOM 1567 O O . MET A 1 190 ? -1.250 -3.230 5.996 1.00 93.44 190 MET A O 1
ATOM 1571 N N . LEU A 1 191 ? -0.578 -4.398 7.783 1.00 92.81 191 LEU A N 1
ATOM 1572 C CA . LEU A 1 191 ? -0.312 -3.201 8.588 1.00 92.81 191 LEU A CA 1
ATOM 1573 C C . LEU A 1 191 ? 0.793 -2.329 7.986 1.00 92.81 191 LEU A C 1
ATOM 1575 O O . LEU A 1 191 ? 0.661 -1.109 8.007 1.00 92.81 191 LEU A O 1
ATOM 1579 N N . TRP A 1 192 ? 1.837 -2.923 7.403 1.00 90.31 192 TRP A N 1
ATOM 1580 C CA . TRP A 1 192 ? 2.858 -2.175 6.662 1.00 90.31 192 TRP A CA 1
ATOM 1581 C C . TRP A 1 192 ? 2.286 -1.425 5.466 1.00 90.31 192 TRP A C 1
ATOM 1583 O O . TRP A 1 192 ? 2.620 -0.265 5.231 1.00 90.31 192 TRP A O 1
ATOM 1593 N N . PHE A 1 193 ? 1.426 -2.084 4.698 1.00 92.50 193 PHE A N 1
ATOM 1594 C CA . PHE A 1 193 ? 0.776 -1.460 3.557 1.00 92.50 193 PHE A CA 1
ATOM 1595 C C . PHE A 1 193 ? -0.146 -0.309 3.987 1.00 92.50 193 PHE A C 1
ATOM 1597 O O . PHE A 1 193 ? -0.085 0.786 3.428 1.00 92.50 193 PHE A O 1
ATOM 1604 N N . LEU A 1 194 ? -0.948 -0.519 5.032 1.00 94.56 194 LEU A N 1
ATOM 1605 C CA . LEU A 1 194 ? -1.841 0.500 5.588 1.00 94.56 194 LEU A CA 1
ATOM 1606 C C . LEU A 1 194 ? -1.074 1.670 6.217 1.00 94.56 194 LEU A C 1
ATOM 1608 O O . LEU A 1 194 ? -1.514 2.811 6.106 1.00 94.56 194 LEU A O 1
ATOM 1612 N N . ASP A 1 195 ? 0.088 1.411 6.815 1.00 93.00 195 ASP A N 1
ATOM 1613 C CA . ASP A 1 195 ? 1.016 2.441 7.278 1.00 93.00 195 ASP A CA 1
ATOM 1614 C C . ASP A 1 195 ? 1.501 3.330 6.118 1.00 93.00 195 ASP A C 1
ATOM 1616 O O . ASP A 1 195 ? 1.460 4.556 6.225 1.00 93.00 195 ASP A O 1
ATOM 1620 N N . GLN A 1 196 ? 1.891 2.743 4.982 1.00 89.62 196 GLN A N 1
ATOM 1621 C CA . GLN A 1 196 ? 2.298 3.508 3.797 1.00 89.62 196 GLN A CA 1
ATOM 1622 C C . GLN A 1 196 ? 1.156 4.372 3.243 1.00 89.62 196 GLN A C 1
ATOM 1624 O O . GLN A 1 196 ? 1.372 5.545 2.932 1.00 89.62 196 GLN A O 1
ATOM 1629 N N . LEU A 1 197 ? -0.064 3.829 3.171 1.00 91.94 197 LEU A N 1
ATOM 1630 C CA . LEU A 1 197 ? -1.247 4.590 2.755 1.00 91.94 197 LEU A CA 1
ATOM 1631 C C . LEU A 1 197 ? -1.561 5.735 3.729 1.00 91.94 197 LEU A C 1
ATOM 1633 O O . LEU A 1 197 ? -1.820 6.858 3.295 1.00 91.94 197 LEU A O 1
ATOM 1637 N N . ALA A 1 198 ? -1.499 5.480 5.039 1.00 92.19 198 ALA A N 1
ATOM 1638 C CA . ALA A 1 198 ? -1.736 6.496 6.060 1.00 92.19 198 ALA A CA 1
ATOM 1639 C C . ALA A 1 198 ? -0.717 7.643 5.969 1.00 92.19 198 ALA A C 1
ATOM 1641 O O . ALA A 1 198 ? -1.119 8.805 5.976 1.00 92.19 198 ALA A O 1
ATOM 1642 N N . ARG A 1 199 ? 0.580 7.338 5.811 1.00 90.19 199 ARG A N 1
ATOM 1643 C CA . ARG A 1 199 ? 1.631 8.357 5.621 1.00 90.19 199 ARG A CA 1
ATOM 1644 C C . ARG A 1 199 ? 1.422 9.166 4.352 1.00 90.19 199 ARG A C 1
ATOM 1646 O O . ARG A 1 199 ? 1.461 10.392 4.395 1.00 90.19 199 ARG A O 1
ATOM 1653 N N . TYR A 1 200 ? 1.140 8.493 3.238 1.00 87.56 200 TYR A N 1
ATOM 1654 C CA . TYR A 1 200 ? 0.885 9.158 1.962 1.00 87.56 200 TYR A CA 1
ATOM 1655 C C . TYR A 1 200 ? -0.262 10.169 2.062 1.00 87.56 200 TYR A C 1
ATOM 1657 O O . TYR A 1 200 ? -0.111 11.307 1.619 1.00 87.56 200 TYR A O 1
ATOM 1665 N N . HIS A 1 201 ? -1.371 9.803 2.705 1.00 88.12 201 HIS A N 1
ATOM 1666 C CA . HIS A 1 201 ? -2.508 10.708 2.881 1.00 88.12 201 HIS A CA 1
ATOM 1667 C C . HIS A 1 201 ? -2.312 11.770 3.967 1.00 88.12 201 HIS A C 1
ATOM 1669 O O . HIS A 1 201 ? -2.937 12.827 3.907 1.00 88.12 201 HIS A O 1
ATOM 1675 N N . ALA A 1 202 ? -1.439 11.525 4.943 1.00 87.38 202 ALA A N 1
ATOM 1676 C CA . ALA A 1 202 ? -1.102 12.518 5.953 1.00 87.38 202 ALA A CA 1
ATOM 1677 C C . ALA A 1 202 ? -0.169 13.613 5.406 1.00 87.38 202 ALA A C 1
ATOM 1679 O O . ALA A 1 202 ? -0.361 14.780 5.743 1.00 87.38 202 ALA A O 1
ATOM 1680 N N . GLU A 1 203 ? 0.821 13.239 4.585 1.00 85.19 203 GLU A N 1
ATOM 1681 C CA . GLU A 1 203 ? 1.964 14.098 4.236 1.00 85.19 203 GLU A CA 1
ATOM 1682 C C . GLU A 1 203 ? 1.978 14.560 2.769 1.00 85.19 203 GLU A C 1
ATOM 1684 O O . GLU A 1 203 ? 2.391 15.684 2.487 1.00 85.19 203 GLU A O 1
ATOM 1689 N N . ILE A 1 204 ? 1.545 13.713 1.828 1.00 81.50 204 ILE A N 1
ATOM 1690 C CA . ILE A 1 204 ? 1.732 13.942 0.383 1.00 81.50 204 ILE A CA 1
ATOM 1691 C C . ILE A 1 204 ? 0.416 14.324 -0.301 1.00 81.50 204 ILE A C 1
ATOM 1693 O O . ILE A 1 204 ? 0.388 15.245 -1.116 1.00 81.50 204 ILE A O 1
ATOM 1697 N N . TYR A 1 205 ? -0.677 13.625 0.012 1.00 80.88 205 TYR A N 1
ATOM 1698 C CA . TYR A 1 205 ? -1.965 13.778 -0.663 1.00 80.88 205 TYR A CA 1
ATOM 1699 C C . TYR A 1 205 ? -3.107 13.983 0.344 1.00 80.88 205 TYR A C 1
ATOM 1701 O O . TYR A 1 205 ? -3.811 13.042 0.718 1.00 80.88 205 TYR A O 1
ATOM 1709 N N . TRP A 1 206 ? -3.281 15.235 0.773 1.00 76.06 206 TRP A N 1
ATOM 1710 C CA . TRP A 1 206 ? -4.245 15.638 1.806 1.00 76.06 206 TRP A CA 1
ATOM 1711 C C . TRP A 1 206 ? -5.656 15.951 1.271 1.00 76.06 206 TRP A C 1
ATOM 1713 O O . TRP A 1 206 ? -6.601 15.993 2.056 1.00 76.06 206 TRP A O 1
ATOM 1723 N N . ASP A 1 207 ? -5.833 16.132 -0.043 1.00 74.88 207 ASP A N 1
ATOM 1724 C CA . ASP A 1 207 ? -7.142 16.380 -0.676 1.00 74.88 207 ASP A CA 1
ATOM 1725 C C . ASP A 1 207 ? -7.823 15.067 -1.100 1.00 74.88 207 ASP A C 1
ATOM 1727 O O . ASP A 1 207 ? -7.975 14.755 -2.286 1.00 74.88 207 ASP A O 1
ATOM 1731 N N . TYR A 1 208 ? -8.146 14.231 -0.111 1.00 75.88 208 TYR A N 1
ATOM 1732 C CA . TYR A 1 208 ? -8.775 12.927 -0.331 1.00 75.88 208 TYR A CA 1
ATOM 1733 C C . TYR A 1 208 ? -10.203 12.861 0.202 1.00 75.88 208 TYR A C 1
ATOM 1735 O O . TYR A 1 208 ? -10.581 13.618 1.091 1.00 75.88 208 TYR A O 1
ATOM 1743 N N . GLU A 1 209 ? -11.011 11.950 -0.338 1.00 80.50 209 GLU A N 1
ATOM 1744 C CA . GLU A 1 209 ? -12.401 11.810 0.096 1.00 80.50 209 GLU A CA 1
ATOM 1745 C C . GLU A 1 209 ? -12.484 11.140 1.486 1.00 80.50 209 GLU A C 1
ATOM 1747 O O . GLU A 1 209 ? -11.796 10.134 1.717 1.00 80.50 209 GLU A O 1
ATOM 1752 N N . PRO A 1 210 ? -13.315 11.654 2.419 1.00 82.50 210 PRO A N 1
ATOM 1753 C CA . PRO A 1 210 ? -13.510 11.090 3.758 1.00 82.50 210 PRO A CA 1
ATOM 1754 C C . PRO A 1 210 ? -13.799 9.586 3.765 1.00 82.50 210 PRO A C 1
ATOM 1756 O O . PRO A 1 210 ? -13.294 8.853 4.615 1.00 82.50 210 PRO A O 1
ATOM 1759 N N . GLU A 1 211 ? -14.569 9.113 2.790 1.00 83.56 211 GLU A N 1
ATOM 1760 C CA . GLU A 1 211 ? -14.952 7.714 2.612 1.00 83.56 211 GLU A CA 1
ATOM 1761 C C . GLU A 1 211 ? -13.725 6.827 2.405 1.00 83.56 211 GLU A C 1
ATOM 1763 O O . GLU A 1 211 ? -13.636 5.723 2.941 1.00 83.56 211 GLU A O 1
ATOM 1768 N N . SER A 1 212 ? -12.733 7.330 1.675 1.00 85.88 212 SER A N 1
ATOM 1769 C CA . SER A 1 212 ? -11.526 6.567 1.397 1.00 85.88 212 SER A CA 1
ATOM 1770 C C . SER A 1 212 ? -10.637 6.439 2.637 1.00 85.88 212 SER A C 1
ATOM 1772 O O . SER A 1 212 ? -10.082 5.373 2.904 1.00 85.88 212 SER A O 1
ATOM 1774 N N . LEU A 1 213 ? -10.553 7.499 3.444 1.00 88.25 213 LEU A N 1
ATOM 1775 C CA . LEU A 1 213 ? -9.866 7.466 4.734 1.00 88.25 213 LEU A CA 1
ATOM 1776 C C . LEU A 1 213 ? -10.566 6.530 5.727 1.00 88.25 213 LEU A C 1
ATOM 1778 O O . LEU A 1 213 ? -9.904 5.775 6.437 1.00 88.25 213 LEU A O 1
ATOM 1782 N N . ALA A 1 214 ? -11.898 6.531 5.748 1.00 87.81 214 ALA A N 1
ATOM 1783 C CA . ALA A 1 214 ? -12.676 5.614 6.571 1.00 87.81 214 ALA A CA 1
ATOM 1784 C C . ALA A 1 214 ? -12.429 4.144 6.194 1.00 87.81 214 ALA A C 1
ATOM 1786 O O . ALA A 1 214 ? -12.309 3.301 7.085 1.00 87.81 214 ALA A O 1
ATOM 1787 N N . ILE A 1 215 ? -12.287 3.833 4.901 1.00 89.62 215 ILE A N 1
ATOM 1788 C CA . ILE A 1 215 ? -11.937 2.484 4.434 1.00 89.62 215 ILE A CA 1
ATOM 1789 C C . ILE A 1 215 ? -10.537 2.079 4.910 1.00 89.62 215 ILE A C 1
ATOM 1791 O O . ILE A 1 215 ? -10.375 0.968 5.412 1.00 89.62 215 ILE A O 1
ATOM 1795 N N . ILE A 1 216 ? -9.544 2.974 4.835 1.00 92.81 216 ILE A N 1
ATOM 1796 C CA . ILE A 1 216 ? -8.191 2.707 5.358 1.00 92.81 216 ILE A CA 1
ATOM 1797 C C . ILE A 1 216 ? -8.247 2.404 6.863 1.00 92.81 216 ILE A C 1
ATOM 1799 O O . ILE A 1 216 ? -7.696 1.400 7.314 1.00 92.81 216 ILE A O 1
ATOM 1803 N N . LEU A 1 217 ? -8.952 3.228 7.644 1.00 93.31 217 LEU A N 1
ATOM 1804 C CA . LEU A 1 217 ? -9.113 3.030 9.091 1.00 93.31 217 LEU A CA 1
ATOM 1805 C C . LEU A 1 217 ? -9.835 1.715 9.421 1.00 93.31 217 LEU A C 1
ATOM 1807 O O . LEU A 1 217 ? -9.420 0.986 10.323 1.00 93.31 217 LEU A O 1
ATOM 1811 N N . THR A 1 218 ? -10.868 1.378 8.650 1.00 91.56 218 THR A N 1
ATOM 1812 C CA . THR A 1 218 ? -11.598 0.109 8.775 1.00 91.56 218 THR A CA 1
ATOM 1813 C C . THR A 1 218 ? -10.692 -1.078 8.473 1.00 91.56 218 THR A C 1
ATOM 1815 O O . THR A 1 218 ? -10.721 -2.075 9.194 1.00 91.56 218 THR A O 1
ATOM 1818 N N . ALA A 1 219 ? -9.858 -0.983 7.436 1.00 93.06 219 ALA A N 1
ATOM 1819 C CA . ALA A 1 219 ? -8.897 -2.022 7.093 1.00 93.06 219 ALA A CA 1
ATOM 1820 C C . ALA A 1 219 ? -7.860 -2.220 8.209 1.00 93.06 219 ALA A C 1
ATOM 1822 O O . ALA A 1 219 ? -7.552 -3.364 8.547 1.00 93.06 219 ALA A O 1
ATOM 1823 N N . VAL A 1 220 ? -7.389 -1.144 8.853 1.00 95.00 220 VAL A N 1
ATOM 1824 C CA . VAL A 1 220 ? -6.518 -1.244 10.040 1.00 95.00 220 VAL A CA 1
ATOM 1825 C C . VAL A 1 220 ? -7.229 -1.996 11.158 1.00 95.00 220 VAL A C 1
ATOM 1827 O O . VAL A 1 220 ? -6.696 -2.972 11.678 1.00 95.00 220 VAL A O 1
ATOM 1830 N N . GLU A 1 221 ? -8.447 -1.586 11.505 1.00 93.38 221 GLU A N 1
ATOM 1831 C CA . GLU A 1 221 ? -9.207 -2.212 12.585 1.00 93.38 221 GLU A CA 1
ATOM 1832 C C . GLU A 1 221 ? -9.485 -3.699 12.321 1.00 93.38 221 GLU A C 1
ATOM 1834 O O . GLU A 1 221 ? -9.325 -4.520 13.224 1.00 93.38 221 GLU A O 1
ATOM 1839 N N . LYS A 1 222 ? -9.849 -4.064 11.085 1.00 91.19 222 LYS A N 1
ATOM 1840 C CA . LYS A 1 222 ? -10.015 -5.465 10.671 1.00 91.19 222 LYS A CA 1
ATOM 1841 C C . LYS A 1 222 ? -8.707 -6.245 10.812 1.00 91.19 222 LYS A C 1
ATOM 1843 O O . LYS A 1 222 ? -8.717 -7.336 11.371 1.00 91.19 222 LYS A O 1
ATOM 1848 N N . THR A 1 223 ? -7.590 -5.670 10.370 1.00 92.88 223 THR A N 1
ATOM 1849 C CA . THR A 1 223 ? -6.272 -6.322 10.421 1.00 92.88 223 THR A CA 1
ATOM 1850 C C . THR A 1 223 ? -5.811 -6.567 11.856 1.00 92.88 223 THR A C 1
ATOM 1852 O O . THR A 1 223 ? -5.298 -7.639 12.160 1.00 92.88 223 THR A O 1
ATOM 1855 N N . LEU A 1 224 ? -6.050 -5.620 12.770 1.00 91.19 224 LEU A N 1
ATOM 1856 C CA . LEU A 1 224 ? -5.713 -5.768 14.192 1.00 91.19 224 LEU A CA 1
ATOM 1857 C C . LEU A 1 224 ? -6.489 -6.897 14.893 1.00 91.19 224 LEU A C 1
ATOM 1859 O O . LEU A 1 224 ? -6.063 -7.352 15.951 1.00 91.19 224 LEU A O 1
ATOM 1863 N N . ARG A 1 225 ? -7.620 -7.338 14.327 1.00 90.25 225 ARG A N 1
ATOM 1864 C CA . ARG A 1 225 ? -8.432 -8.452 14.845 1.00 90.25 225 ARG A CA 1
ATOM 1865 C C . ARG A 1 225 ? -8.007 -9.816 14.294 1.00 90.25 225 ARG A C 1
ATOM 1867 O O . ARG A 1 225 ? -8.530 -10.829 14.752 1.00 90.25 225 ARG A O 1
ATOM 1874 N N . LEU A 1 226 ? -7.112 -9.855 13.307 1.00 88.00 226 LEU A N 1
ATOM 1875 C CA . LEU A 1 226 ? -6.565 -11.104 12.785 1.00 88.00 226 LEU A CA 1
ATOM 1876 C C . LEU A 1 226 ? -5.606 -11.741 13.801 1.00 88.00 226 LEU A C 1
ATOM 1878 O O . LEU A 1 226 ? -5.060 -11.074 14.681 1.00 88.00 226 LEU A O 1
ATOM 1882 N N . ASN A 1 227 ? -5.383 -13.049 13.662 1.00 85.75 227 ASN A N 1
ATOM 1883 C CA . ASN A 1 227 ? -4.413 -13.769 14.486 1.00 85.75 227 ASN A CA 1
ATOM 1884 C C . ASN A 1 227 ? -3.012 -13.194 14.267 1.00 85.75 227 ASN A C 1
ATOM 1886 O O . ASN A 1 227 ? -2.572 -13.089 13.127 1.00 85.75 227 ASN A O 1
ATOM 1890 N N . ALA A 1 228 ? -2.319 -12.847 15.352 1.00 84.06 228 ALA A N 1
ATOM 1891 C CA . ALA A 1 228 ? -0.995 -12.241 15.285 1.00 84.06 228 ALA A CA 1
ATOM 1892 C C . ALA A 1 228 ? 0.032 -13.155 14.597 1.00 84.06 228 ALA A C 1
ATOM 1894 O O . ALA A 1 228 ? 0.092 -14.351 14.881 1.00 84.06 228 ALA A O 1
ATOM 1895 N N . ASP A 1 229 ? 0.866 -12.561 13.743 1.00 85.75 229 ASP A N 1
ATOM 1896 C CA . ASP A 1 229 ? 2.051 -13.191 13.161 1.00 85.75 229 ASP A CA 1
ATOM 1897 C C . ASP A 1 229 ? 3.342 -12.678 13.836 1.00 85.75 229 ASP A C 1
ATOM 1899 O O . ASP A 1 229 ? 3.323 -11.746 14.650 1.00 85.75 229 ASP A O 1
ATOM 1903 N N . ASP A 1 230 ? 4.484 -13.285 13.496 1.00 81.31 230 ASP A N 1
ATOM 1904 C CA . ASP A 1 230 ? 5.793 -12.958 14.085 1.00 81.31 230 ASP A CA 1
ATOM 1905 C C . ASP A 1 230 ? 6.230 -11.498 13.842 1.00 81.31 230 ASP A C 1
ATOM 1907 O O . ASP A 1 230 ? 7.045 -10.954 14.592 1.00 81.31 230 ASP A O 1
ATOM 1911 N N . GLY A 1 231 ? 5.692 -10.852 12.801 1.00 82.25 231 GLY A N 1
ATOM 1912 C CA . GLY A 1 231 ? 6.023 -9.483 12.399 1.00 82.25 231 GLY A CA 1
ATOM 1913 C C . GLY A 1 231 ? 5.097 -8.412 12.979 1.00 82.25 231 GLY A C 1
ATOM 1914 O O . GLY A 1 231 ? 5.361 -7.219 12.811 1.00 82.25 231 GLY A O 1
ATOM 1915 N N . LEU A 1 232 ? 4.007 -8.783 13.654 1.00 85.19 232 LEU A N 1
ATOM 1916 C CA . LEU A 1 232 ? 2.985 -7.823 14.071 1.00 85.19 232 LEU A CA 1
ATOM 1917 C C . LEU A 1 232 ? 3.537 -6.764 15.041 1.00 85.19 232 LEU A C 1
ATOM 1919 O O . LEU A 1 232 ? 3.294 -5.570 14.867 1.00 85.19 232 LEU A O 1
ATOM 1923 N N . VAL A 1 233 ? 4.344 -7.180 16.024 1.00 86.19 233 VAL A N 1
ATOM 1924 C CA . VAL A 1 233 ? 4.909 -6.276 17.046 1.00 86.19 233 VAL A CA 1
ATOM 1925 C C . VAL A 1 233 ? 5.821 -5.212 16.433 1.00 86.19 233 VAL A C 1
ATOM 1927 O O . VAL A 1 233 ? 5.801 -4.068 16.879 1.00 86.19 233 VAL A O 1
ATOM 1930 N N . SER A 1 234 ? 6.605 -5.554 15.406 1.00 85.31 234 SER A N 1
ATOM 1931 C CA . SER A 1 234 ? 7.494 -4.595 14.734 1.00 85.31 234 SER A CA 1
ATOM 1932 C C . SER A 1 234 ? 6.750 -3.668 13.770 1.00 85.31 234 SER A C 1
ATOM 1934 O O . SER A 1 234 ? 7.223 -2.564 13.504 1.00 85.31 234 SER A O 1
ATOM 1936 N N . SER A 1 235 ? 5.582 -4.088 13.282 1.00 86.88 235 SER A N 1
ATOM 1937 C CA . SER A 1 235 ? 4.768 -3.337 12.317 1.00 86.88 235 SER A CA 1
ATOM 1938 C C . SER A 1 235 ? 3.869 -2.282 12.984 1.00 86.88 235 SER A C 1
ATOM 1940 O O . SER A 1 235 ? 3.493 -1.294 12.357 1.00 86.88 235 SER A O 1
ATOM 1942 N N . LEU A 1 236 ? 3.539 -2.456 14.271 1.00 90.44 236 LEU A N 1
ATOM 1943 C CA . LEU A 1 236 ? 2.643 -1.561 15.016 1.00 90.44 236 LEU A CA 1
ATOM 1944 C C . LEU A 1 236 ? 3.211 -0.152 15.290 1.00 90.44 236 LEU A C 1
ATOM 1946 O O . LEU A 1 236 ? 2.483 0.812 15.055 1.00 90.44 236 LEU A O 1
ATOM 1950 N N . PRO A 1 237 ? 4.458 0.038 15.774 1.00 91.88 237 PRO A N 1
ATOM 1951 C CA . PRO A 1 237 ? 4.950 1.376 16.117 1.00 91.88 237 PRO A CA 1
ATOM 1952 C C . PRO A 1 237 ? 4.968 2.374 14.942 1.00 91.88 237 PRO A C 1
ATOM 1954 O O . PRO A 1 237 ? 4.504 3.502 15.137 1.00 91.88 237 PRO A O 1
ATOM 1957 N N . PRO A 1 238 ? 5.435 2.002 13.730 1.00 89.50 238 PRO A N 1
ATOM 1958 C CA . PRO A 1 238 ? 5.354 2.865 12.549 1.00 89.50 238 PRO A CA 1
ATOM 1959 C C . PRO A 1 238 ? 3.912 3.266 12.231 1.00 89.50 238 PRO A C 1
ATOM 1961 O O . PRO A 1 238 ? 3.612 4.457 12.170 1.00 89.50 238 PRO A O 1
ATOM 1964 N N . LEU A 1 239 ? 3.002 2.287 12.168 1.00 94.00 239 LEU A N 1
ATOM 1965 C CA . LEU A 1 239 ? 1.584 2.525 11.910 1.00 94.00 239 LEU A CA 1
ATOM 1966 C C . LEU A 1 239 ? 0.958 3.478 12.937 1.00 94.00 239 LEU A C 1
ATOM 1968 O O . LEU A 1 239 ? 0.224 4.388 12.566 1.00 94.00 239 LEU A O 1
ATOM 1972 N N . ILE A 1 240 ? 1.246 3.295 14.228 1.00 95.00 240 ILE A N 1
ATOM 1973 C CA . ILE A 1 240 ? 0.738 4.153 15.308 1.00 95.00 240 ILE A CA 1
ATOM 1974 C C . ILE A 1 240 ? 1.150 5.610 15.082 1.00 95.00 240 ILE A C 1
ATOM 1976 O O . ILE A 1 240 ? 0.334 6.518 15.266 1.00 95.00 240 ILE A O 1
ATOM 1980 N N . ASN A 1 241 ? 2.399 5.851 14.673 1.00 94.00 241 ASN A N 1
ATOM 1981 C CA . ASN A 1 241 ? 2.858 7.199 14.361 1.00 94.00 241 ASN A CA 1
ATOM 1982 C C . ASN A 1 241 ? 2.116 7.780 13.147 1.00 94.00 241 ASN A C 1
ATOM 1984 O O . ASN A 1 241 ? 1.643 8.915 13.210 1.00 94.00 241 ASN A O 1
ATOM 1988 N N . SER A 1 242 ? 1.951 6.985 12.094 1.00 92.94 242 SER A N 1
ATOM 1989 C CA . SER A 1 242 ? 1.274 7.379 10.857 1.00 92.94 242 SER A CA 1
ATOM 1990 C C . SER A 1 242 ? -0.215 7.656 11.062 1.00 92.94 242 SER A C 1
ATOM 1992 O O . SER A 1 242 ? -0.736 8.634 10.538 1.00 92.94 242 SER A O 1
ATOM 1994 N N . LEU A 1 243 ? -0.905 6.873 11.897 1.00 94.88 243 LEU A N 1
ATOM 1995 C CA . LEU A 1 243 ? -2.299 7.123 12.284 1.00 94.88 243 LEU A CA 1
ATOM 1996 C C . LEU A 1 243 ? -2.448 8.422 13.081 1.00 94.88 243 LEU A C 1
ATOM 1998 O O . LEU A 1 243 ? -3.397 9.179 12.867 1.00 94.88 243 LEU A O 1
ATOM 2002 N N . ARG A 1 244 ? -1.496 8.713 13.975 1.00 94.50 244 ARG A N 1
ATOM 2003 C CA . ARG A 1 244 ? -1.466 9.978 14.717 1.00 94.50 244 ARG A CA 1
ATOM 2004 C C . ARG A 1 244 ? -1.269 11.168 13.775 1.00 94.50 244 ARG A C 1
ATOM 2006 O O . ARG A 1 244 ? -1.978 12.164 13.909 1.00 94.50 244 ARG A O 1
ATOM 2013 N N . GLN A 1 245 ? -0.339 11.065 12.824 1.00 92.75 245 GLN A N 1
ATOM 2014 C CA . GLN A 1 245 ? -0.122 12.089 11.795 1.00 92.75 245 GLN A CA 1
ATOM 2015 C C . GLN A 1 245 ? -1.361 12.266 10.915 1.00 92.75 245 GLN A C 1
ATOM 2017 O O . GLN A 1 245 ? -1.790 13.396 10.694 1.00 92.75 245 GLN A O 1
ATOM 2022 N N . LEU A 1 246 ? -1.977 11.165 10.480 1.00 91.62 246 LEU A N 1
ATOM 2023 C CA . LEU A 1 246 ? -3.189 11.182 9.672 1.00 91.62 246 LEU A CA 1
ATOM 2024 C C . LEU A 1 246 ? -4.342 11.872 10.410 1.00 91.62 246 LEU A C 1
ATOM 2026 O O . LEU A 1 246 ? -4.968 12.758 9.843 1.00 91.62 246 LEU A O 1
ATOM 2030 N N . SER A 1 247 ? -4.579 11.551 11.686 1.00 91.19 247 SER A N 1
ATOM 2031 C CA . SER A 1 247 ? -5.582 12.242 12.514 1.00 91.19 247 SER A CA 1
ATOM 2032 C C . SER A 1 247 ? -5.289 13.744 12.646 1.00 91.19 247 SER A C 1
ATOM 2034 O O . SER A 1 247 ? -6.194 14.572 12.521 1.00 91.19 247 SER A O 1
ATOM 2036 N N . GLY A 1 248 ? -4.019 14.121 12.830 1.00 89.75 248 GLY A N 1
ATOM 2037 C CA . GLY A 1 248 ? -3.588 15.522 12.830 1.00 89.75 248 GLY A CA 1
ATOM 2038 C C . GLY A 1 248 ? -3.888 16.235 11.508 1.00 89.75 248 GLY A C 1
ATOM 2039 O O . GLY A 1 248 ? -4.490 17.306 11.518 1.00 89.75 248 GLY A O 1
ATOM 2040 N N . SER A 1 249 ? -3.541 15.607 10.383 1.00 88.56 249 SER A N 1
ATOM 2041 C CA . SER A 1 249 ? -3.808 16.107 9.028 1.00 88.56 249 SER A CA 1
ATOM 2042 C C . SER A 1 249 ? -5.313 16.223 8.752 1.00 88.56 249 SER A C 1
ATOM 2044 O O . SER A 1 249 ? -5.790 17.228 8.225 1.00 88.56 249 SER A O 1
ATOM 2046 N N . MET A 1 250 ? -6.112 15.258 9.219 1.00 86.94 250 MET A N 1
ATOM 2047 C CA . MET A 1 250 ? -7.569 15.352 9.154 1.00 86.94 250 MET A CA 1
ATOM 2048 C C . MET A 1 250 ? -8.069 16.594 9.898 1.00 86.94 250 MET A C 1
ATOM 2050 O O . MET A 1 250 ? -8.853 17.365 9.351 1.00 86.94 250 MET A O 1
ATOM 2054 N N . LYS A 1 251 ? -7.600 16.847 11.127 1.00 86.69 251 LYS A N 1
ATOM 2055 C CA . LYS A 1 251 ? -7.992 18.032 11.914 1.00 86.69 251 LYS A CA 1
ATOM 2056 C C . LYS A 1 251 ? -7.679 19.349 11.202 1.00 86.69 251 LYS A C 1
ATOM 2058 O O . LYS A 1 251 ? -8.489 20.269 11.291 1.00 86.69 251 LYS A O 1
ATOM 2063 N N . THR A 1 252 ? -6.552 19.436 10.497 1.00 84.19 252 THR A N 1
ATOM 2064 C CA . THR A 1 252 ? -6.128 20.660 9.805 1.00 84.19 252 THR A CA 1
ATOM 2065 C C . THR A 1 252 ? -6.821 20.860 8.458 1.00 84.19 252 THR A C 1
ATOM 2067 O O . THR A 1 252 ? -7.253 21.974 8.171 1.00 84.19 252 THR A O 1
ATOM 2070 N N . HIS A 1 253 ? -6.965 19.810 7.644 1.00 80.00 253 HIS A N 1
ATOM 2071 C CA . HIS A 1 253 ? -7.388 19.934 6.241 1.00 80.00 253 HIS A CA 1
ATOM 2072 C C . HIS A 1 253 ? -8.882 19.689 5.993 1.00 80.00 253 HIS A C 1
ATOM 2074 O O . HIS A 1 253 ? -9.407 20.104 4.963 1.00 80.00 253 HIS A O 1
ATOM 2080 N N . PHE A 1 254 ? -9.600 19.067 6.933 1.00 73.38 254 PHE A N 1
ATOM 2081 C CA . PHE A 1 254 ? -11.008 18.689 6.743 1.00 73.38 254 PHE A CA 1
ATOM 2082 C C . PHE A 1 254 ? -11.998 19.495 7.592 1.00 73.38 254 PHE A C 1
ATOM 2084 O O . PHE A 1 254 ? -13.188 19.182 7.591 1.00 73.38 254 PHE A O 1
ATOM 2091 N N . SER A 1 255 ? -11.549 20.562 8.258 1.00 65.62 255 SER A N 1
ATOM 2092 C CA . SER A 1 255 ? -12.350 21.389 9.179 1.00 65.62 255 SER A CA 1
ATOM 2093 C C . SER A 1 255 ? -13.670 21.924 8.594 1.00 65.62 255 SER A C 1
ATOM 2095 O O . SER A 1 255 ? -14.591 22.247 9.342 1.00 65.62 255 SER A O 1
ATOM 2097 N N . HIS A 1 256 ? -13.795 21.984 7.265 1.00 66.31 256 HIS A N 1
ATOM 2098 C CA . HIS A 1 256 ? -14.982 22.472 6.558 1.00 66.31 256 HIS A CA 1
ATOM 2099 C C . HIS A 1 256 ? -15.979 21.378 6.124 1.00 66.31 256 HIS A C 1
ATOM 2101 O O . HIS A 1 256 ? -17.066 21.707 5.646 1.00 66.31 256 HIS A O 1
ATOM 2107 N N . ARG A 1 257 ? -15.657 20.082 6.265 1.00 69.06 257 ARG A N 1
ATOM 2108 C CA . ARG A 1 257 ? -16.538 18.985 5.818 1.00 69.06 257 ARG A CA 1
ATOM 2109 C C . ARG A 1 257 ? -17.463 18.517 6.949 1.00 69.06 257 ARG A C 1
ATOM 2111 O O . ARG A 1 257 ? -17.018 18.258 8.059 1.00 69.06 257 ARG A O 1
ATOM 2118 N N . LYS A 1 258 ? -18.760 18.322 6.671 1.00 66.38 258 LYS A N 1
ATOM 2119 C CA . LYS A 1 258 ? -19.773 17.937 7.686 1.00 66.38 258 LYS A CA 1
ATOM 2120 C C . LYS A 1 258 ? -19.458 16.634 8.442 1.00 66.38 258 LYS A C 1
ATOM 2122 O O . LYS A 1 258 ? -19.840 16.496 9.598 1.00 66.38 258 LYS A O 1
ATOM 2127 N N . GLN A 1 259 ? -18.774 15.687 7.801 1.00 67.38 259 GLN A N 1
ATOM 2128 C CA . GLN A 1 259 ? -18.419 14.380 8.376 1.00 67.38 259 GLN A CA 1
ATOM 2129 C C . GLN A 1 259 ? -17.116 14.407 9.203 1.00 67.38 259 GLN A C 1
ATOM 2131 O O . GLN A 1 259 ? -16.742 13.405 9.814 1.00 67.38 259 GLN A O 1
ATOM 2136 N N . HIS A 1 260 ? -16.427 15.551 9.242 1.00 73.62 260 HIS A N 1
ATOM 2137 C CA . HIS A 1 260 ? -15.090 15.702 9.816 1.00 73.62 260 HIS A CA 1
ATOM 2138 C C . HIS A 1 260 ? -14.956 15.261 11.280 1.00 73.62 260 HIS A C 1
ATOM 2140 O O . HIS A 1 260 ? -14.070 14.450 11.550 1.00 73.62 260 HIS A O 1
ATOM 2146 N N . PRO A 1 261 ? -15.823 15.678 12.226 1.00 81.19 261 PRO A N 1
ATOM 2147 C CA . PRO A 1 261 ? -15.626 15.327 13.633 1.00 81.19 261 PRO A CA 1
ATOM 2148 C C . PRO A 1 261 ? -15.769 13.824 13.895 1.00 81.19 261 PRO A C 1
ATOM 2150 O O . PRO A 1 261 ? -15.063 13.267 14.732 1.00 81.19 261 PRO A O 1
ATOM 2153 N N . VAL A 1 262 ? -16.664 13.159 13.156 1.00 84.62 262 VAL A N 1
ATOM 2154 C CA . VAL A 1 262 ? -16.920 11.718 13.292 1.00 84.62 262 VAL A CA 1
ATOM 2155 C C . VAL A 1 262 ? -15.722 10.916 12.792 1.00 84.62 262 VAL A C 1
ATOM 2157 O O . VAL A 1 262 ? -15.271 10.000 13.475 1.00 84.62 262 VAL A O 1
ATOM 2160 N N . LEU A 1 263 ? -15.174 11.285 11.632 1.00 85.12 263 LEU A N 1
ATOM 2161 C CA . LEU A 1 263 ? -14.025 10.594 11.053 1.00 85.12 263 LEU A CA 1
ATOM 2162 C C . LEU A 1 263 ? -12.750 10.792 11.886 1.00 85.12 263 LEU A C 1
ATOM 2164 O O . LEU A 1 263 ? -12.010 9.837 12.102 1.00 85.12 263 LEU A O 1
ATOM 2168 N N . VAL A 1 264 ? -12.522 12.000 12.413 1.00 88.19 264 VAL A N 1
ATOM 2169 C CA . VAL A 1 264 ? -11.393 12.281 13.318 1.00 88.19 264 VAL A CA 1
ATOM 2170 C C . VAL A 1 264 ? -11.497 11.446 14.595 1.00 88.19 264 VAL A C 1
ATOM 2172 O O . VAL A 1 264 ? -10.525 10.794 14.977 1.00 88.19 264 VAL A O 1
ATOM 2175 N N . ALA A 1 265 ? -12.676 11.409 15.226 1.00 88.94 265 ALA A N 1
ATOM 2176 C CA . ALA A 1 265 ? -12.907 10.579 16.406 1.00 88.94 265 ALA A CA 1
ATOM 2177 C C . ALA A 1 265 ? -12.716 9.083 16.097 1.00 88.94 265 ALA A C 1
ATOM 2179 O O . ALA A 1 265 ? -12.182 8.335 16.918 1.00 88.94 265 ALA A O 1
ATOM 2180 N N . TYR A 1 266 ? -13.103 8.638 14.895 1.00 90.12 266 TYR A N 1
ATOM 2181 C CA . TYR A 1 266 ? -12.852 7.268 14.465 1.00 90.12 266 TYR A CA 1
ATOM 2182 C C . TYR A 1 266 ? -11.352 6.981 14.312 1.00 90.12 266 TYR A C 1
ATOM 2184 O O . TYR A 1 266 ? -10.872 5.973 14.832 1.00 90.12 266 TYR A O 1
ATOM 2192 N N . ALA A 1 267 ? -10.593 7.884 13.687 1.00 91.12 267 ALA A N 1
ATOM 2193 C CA . ALA A 1 267 ? -9.142 7.760 13.561 1.00 91.12 267 ALA A CA 1
ATOM 2194 C C . ALA A 1 267 ? -8.450 7.673 14.933 1.00 91.12 267 ALA A C 1
ATOM 2196 O O . ALA A 1 267 ? -7.590 6.818 15.139 1.00 91.12 267 ALA A O 1
ATOM 2197 N N . GLU A 1 268 ? -8.862 8.505 15.894 1.00 92.88 268 GLU A N 1
ATOM 2198 C CA . GLU A 1 268 ? -8.356 8.467 17.273 1.00 92.88 268 GLU A CA 1
ATOM 2199 C C . GLU A 1 268 ? -8.682 7.146 17.977 1.00 92.88 268 GLU A C 1
ATOM 2201 O O . GLU A 1 268 ? -7.826 6.582 18.659 1.00 92.88 268 GLU A O 1
ATOM 2206 N N . ARG A 1 269 ? -9.891 6.605 17.779 1.00 93.81 269 ARG A N 1
ATOM 2207 C CA . ARG A 1 269 ? -10.270 5.288 18.309 1.00 93.81 269 ARG A CA 1
ATOM 2208 C C . ARG A 1 269 ? -9.384 4.177 17.746 1.00 93.81 269 ARG A C 1
ATOM 2210 O O . ARG A 1 269 ? -8.887 3.357 18.510 1.00 93.81 269 ARG A O 1
ATOM 2217 N N . VAL A 1 270 ? -9.176 4.146 16.429 1.00 94.19 270 VAL A N 1
ATOM 2218 C CA . VAL A 1 270 ? -8.330 3.132 15.773 1.00 94.19 270 VAL A CA 1
ATOM 2219 C C . VAL A 1 270 ? -6.878 3.245 16.240 1.00 94.19 270 VAL A C 1
ATOM 2221 O O . VAL A 1 270 ? -6.248 2.233 16.545 1.00 94.19 270 VAL A O 1
ATOM 2224 N N . TRP A 1 271 ? -6.365 4.469 16.373 1.00 95.69 271 TRP A N 1
ATOM 2225 C CA . TRP A 1 271 ? -5.041 4.734 16.932 1.00 95.69 271 TRP A CA 1
ATOM 2226 C C . TRP A 1 271 ? -4.896 4.213 18.371 1.00 95.69 271 TRP A C 1
ATOM 2228 O O . TRP A 1 271 ? -3.936 3.499 18.669 1.00 95.69 271 TRP A O 1
ATOM 2238 N N . ASN A 1 272 ? -5.869 4.493 19.244 1.00 93.81 272 ASN A N 1
ATOM 2239 C CA . ASN A 1 272 ? -5.883 3.979 20.616 1.00 93.81 272 ASN A CA 1
ATOM 2240 C C . ASN A 1 272 ? -5.943 2.446 20.654 1.00 93.81 272 ASN A C 1
ATOM 2242 O O . ASN A 1 272 ? -5.201 1.831 21.414 1.00 93.81 272 ASN A O 1
ATOM 2246 N N . ASN A 1 273 ? -6.748 1.817 19.793 1.00 93.69 273 ASN A N 1
ATOM 2247 C CA . ASN A 1 273 ? -6.808 0.357 19.700 1.00 93.69 273 ASN A CA 1
ATOM 2248 C C . ASN A 1 273 ? -5.445 -0.246 19.318 1.00 93.69 273 ASN A C 1
ATOM 2250 O O . ASN A 1 273 ? -5.020 -1.230 19.920 1.00 93.69 273 ASN A O 1
ATOM 2254 N N . ALA A 1 274 ? -4.734 0.359 18.360 1.00 93.25 274 ALA A N 1
ATOM 2255 C CA . ALA A 1 274 ? -3.392 -0.079 17.973 1.00 93.25 274 ALA A CA 1
ATOM 2256 C C . ALA A 1 274 ? -2.376 0.068 19.123 1.00 93.25 274 ALA A C 1
ATOM 2258 O O . ALA A 1 274 ? -1.567 -0.834 19.354 1.00 93.25 274 ALA A O 1
ATOM 2259 N N . LEU A 1 275 ? -2.444 1.169 19.883 1.00 92.75 275 LEU A N 1
ATOM 2260 C CA . LEU A 1 275 ? -1.629 1.382 21.087 1.00 92.75 275 LEU A CA 1
ATOM 2261 C C . LEU A 1 275 ? -1.908 0.335 22.171 1.00 92.75 275 LEU A C 1
ATOM 2263 O O . LEU A 1 275 ? -0.970 -0.216 22.758 1.00 92.75 275 LEU A O 1
ATOM 2267 N N . THR A 1 276 ? -3.185 0.044 22.433 1.00 90.50 276 THR A N 1
ATOM 2268 C CA . THR A 1 276 ? -3.591 -0.987 23.392 1.00 90.50 276 THR A CA 1
ATOM 2269 C C . THR A 1 276 ? -3.078 -2.351 22.952 1.00 90.50 276 THR A C 1
ATOM 2271 O O . THR A 1 276 ? -2.458 -3.036 23.758 1.00 90.50 276 THR A O 1
ATOM 2274 N N . GLN A 1 277 ? -3.229 -2.705 21.673 1.00 89.62 277 GLN A N 1
ATOM 2275 C CA . GLN A 1 277 ? -2.735 -3.971 21.133 1.00 89.62 277 GLN A CA 1
ATOM 2276 C C . GLN A 1 277 ? -1.218 -4.117 21.325 1.00 89.62 277 GLN A C 1
ATOM 2278 O O . GLN A 1 277 ? -0.759 -5.135 21.843 1.00 89.62 277 GLN A O 1
ATOM 2283 N N . LEU A 1 278 ? -0.433 -3.087 20.984 1.00 89.56 278 LEU A N 1
ATOM 2284 C CA . LEU A 1 278 ? 1.019 -3.088 21.193 1.00 89.56 278 LEU A CA 1
ATOM 2285 C C . LEU A 1 278 ? 1.387 -3.268 22.675 1.00 89.56 278 LEU A C 1
ATOM 2287 O O . LEU A 1 278 ? 2.277 -4.051 23.011 1.00 89.56 278 LEU A O 1
ATOM 2291 N N . SER A 1 279 ? 0.685 -2.573 23.570 1.00 85.50 279 SER A N 1
ATOM 2292 C CA . SER A 1 279 ? 0.886 -2.680 25.021 1.00 85.50 279 SER A CA 1
ATOM 2293 C C . SER A 1 279 ? 0.546 -4.084 25.541 1.00 85.50 279 SER A C 1
ATOM 2295 O O . SER A 1 279 ? 1.312 -4.672 26.299 1.00 85.50 279 SER A O 1
ATOM 2297 N N . THR A 1 280 ? -0.562 -4.678 25.093 1.00 83.69 280 THR A N 1
ATOM 2298 C CA . THR A 1 280 ? -0.963 -6.033 25.497 1.00 83.69 280 THR A CA 1
ATOM 2299 C C . THR A 1 280 ? 0.036 -7.075 25.003 1.00 83.69 280 THR A C 1
ATOM 2301 O O . THR A 1 280 ? 0.476 -7.923 25.775 1.00 83.69 280 THR A O 1
ATOM 2304 N N . MET A 1 281 ? 0.460 -6.992 23.740 1.00 80.38 281 MET A N 1
ATOM 2305 C CA . MET A 1 281 ? 1.440 -7.926 23.177 1.00 80.38 281 MET A CA 1
ATOM 2306 C C . MET A 1 281 ? 2.809 -7.828 23.860 1.00 80.38 281 MET A C 1
ATOM 2308 O O . MET A 1 281 ? 3.467 -8.847 24.077 1.00 80.38 281 MET A O 1
ATOM 2312 N N . THR A 1 282 ? 3.244 -6.620 24.229 1.00 75.44 282 THR A N 1
ATOM 2313 C CA . THR A 1 282 ? 4.528 -6.428 24.919 1.00 75.44 282 THR A CA 1
ATOM 2314 C C . THR A 1 282 ? 4.497 -6.949 26.358 1.00 75.44 282 THR A C 1
ATOM 2316 O O . THR A 1 282 ? 5.483 -7.544 26.793 1.00 75.44 282 THR A O 1
ATOM 2319 N N . VAL A 1 283 ? 3.373 -6.810 27.070 1.00 67.81 283 VAL A N 1
ATOM 2320 C CA . VAL A 1 283 ? 3.212 -7.283 28.458 1.00 67.81 283 VAL A CA 1
ATOM 2321 C C . VAL A 1 283 ? 2.943 -8.793 28.546 1.00 67.81 283 VAL A C 1
ATOM 2323 O O . VAL A 1 283 ? 3.458 -9.450 29.449 1.00 67.81 283 VAL A O 1
ATOM 2326 N N . SER A 1 284 ? 2.163 -9.360 27.622 1.00 61.44 284 SER A N 1
ATOM 2327 C CA . SER A 1 284 ? 1.659 -10.743 27.701 1.00 61.44 284 SER A CA 1
ATOM 2328 C C . SER A 1 284 ? 2.419 -11.765 26.842 1.00 61.44 284 SER A C 1
ATOM 2330 O O . SER A 1 284 ? 2.099 -12.950 26.891 1.00 61.44 284 SER A O 1
ATOM 2332 N N . GLY A 1 285 ? 3.418 -11.356 26.054 1.00 57.19 285 GLY A N 1
ATOM 2333 C CA . GLY A 1 285 ? 4.171 -12.274 25.193 1.00 57.19 285 GLY A CA 1
ATOM 2334 C C . GLY A 1 285 ? 5.074 -13.245 25.970 1.00 57.19 285 GLY A C 1
ATOM 2335 O O . GLY A 1 285 ? 5.887 -12.821 26.791 1.00 57.19 285 GLY A O 1
ATOM 2336 N N . GLU A 1 286 ? 5.016 -14.547 25.662 1.00 54.88 286 GLU A N 1
ATOM 2337 C CA . GLU A 1 286 ? 5.825 -15.603 26.312 1.00 54.88 286 GLU A CA 1
ATOM 2338 C C . GLU A 1 286 ? 7.344 -15.346 26.253 1.00 54.88 286 GLU A C 1
ATOM 2340 O O . GLU A 1 286 ? 8.076 -15.637 27.205 1.00 54.88 286 GLU A O 1
ATOM 2345 N N . ARG A 1 287 ? 7.832 -14.728 25.164 1.00 50.81 287 ARG A N 1
ATOM 2346 C CA . ARG A 1 287 ? 9.231 -14.274 25.038 1.00 50.81 287 ARG A CA 1
ATOM 2347 C C . ARG A 1 287 ? 9.599 -13.206 26.076 1.00 50.81 287 ARG A C 1
ATOM 2349 O O . ARG A 1 287 ? 10.724 -13.210 26.571 1.00 50.81 287 ARG A O 1
ATOM 2356 N N . ASN A 1 288 ? 8.657 -12.345 26.455 1.00 48.56 288 ASN A N 1
ATOM 2357 C CA . ASN A 1 288 ? 8.871 -11.292 27.446 1.00 48.56 288 ASN A CA 1
ATOM 2358 C C . ASN A 1 288 ? 8.626 -11.774 28.875 1.00 48.56 288 ASN A C 1
ATOM 2360 O O . ASN A 1 288 ? 9.277 -11.262 29.776 1.00 48.56 288 ASN A O 1
ATOM 2364 N N . VAL A 1 289 ? 7.803 -12.806 29.099 1.00 49.09 289 VAL A N 1
ATOM 2365 C CA . VAL A 1 289 ? 7.720 -13.475 30.412 1.00 49.09 289 VAL A CA 1
ATOM 2366 C C . VAL A 1 289 ? 9.091 -14.030 30.812 1.00 49.09 289 VAL A C 1
ATOM 2368 O O . VAL A 1 289 ? 9.508 -13.846 31.953 1.00 49.09 289 VAL A O 1
ATOM 2371 N N . ARG A 1 290 ? 9.853 -14.618 29.875 1.00 42.97 290 ARG A N 1
ATOM 2372 C CA . ARG A 1 290 ? 11.245 -15.034 30.132 1.00 42.97 290 ARG A CA 1
ATOM 2373 C C . ARG A 1 290 ? 12.183 -13.852 30.388 1.00 42.97 290 ARG A C 1
ATOM 2375 O O . ARG A 1 290 ? 12.905 -13.892 31.377 1.00 42.97 290 ARG A O 1
ATOM 2382 N N . SER A 1 291 ? 12.144 -12.790 29.583 1.00 45.69 291 SER A N 1
ATOM 2383 C CA . SER A 1 291 ? 12.988 -11.599 29.799 1.00 45.69 291 SER A CA 1
ATOM 2384 C C . SER A 1 291 ? 12.679 -10.875 31.121 1.00 45.69 291 SER A C 1
ATOM 2386 O O . SER A 1 291 ? 13.595 -10.494 31.846 1.00 45.69 291 SER A O 1
ATOM 2388 N N . LEU A 1 292 ? 11.400 -10.762 31.494 1.00 46.44 292 LEU A N 1
ATOM 2389 C CA . LEU A 1 292 ? 10.942 -10.202 32.771 1.00 46.44 292 LEU A CA 1
ATOM 2390 C C . LEU A 1 292 ? 11.260 -11.132 33.955 1.00 46.44 292 LEU A C 1
ATOM 2392 O O . LEU A 1 292 ? 11.565 -10.659 35.050 1.00 46.44 292 LEU A O 1
ATOM 2396 N N . SER A 1 293 ? 11.252 -12.452 33.743 1.00 45.62 293 SER A N 1
ATOM 2397 C CA . SER A 1 293 ? 11.671 -13.437 34.747 1.00 45.62 293 SER A CA 1
ATOM 2398 C C . SER A 1 293 ? 13.192 -13.457 34.949 1.00 45.62 293 SER A C 1
ATOM 2400 O O . SER A 1 293 ? 13.645 -13.644 36.076 1.00 45.62 293 SER A O 1
ATOM 2402 N N . CYS A 1 294 ? 13.992 -13.221 33.903 1.00 45.88 294 CYS A N 1
ATOM 2403 C CA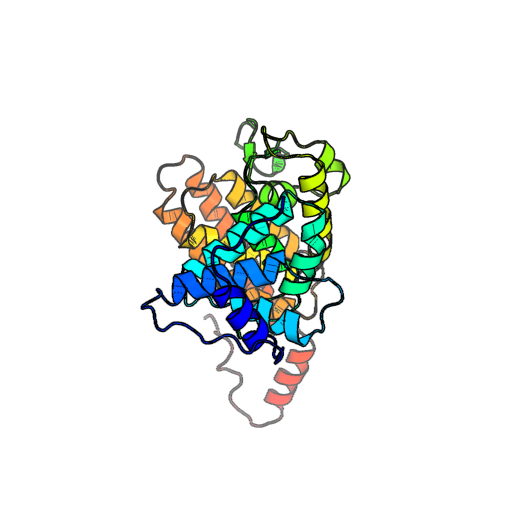 . CYS A 1 294 ? 15.450 -13.096 34.001 1.00 45.88 294 CYS A CA 1
ATOM 2404 C C . CYS A 1 294 ? 15.874 -11.769 34.651 1.00 45.88 294 CYS A C 1
ATOM 2406 O O . CYS A 1 294 ? 16.808 -11.758 35.450 1.00 45.88 294 CYS A O 1
ATOM 2408 N N . ALA A 1 295 ? 15.144 -10.677 34.402 1.00 43.75 295 ALA A N 1
ATOM 2409 C CA . ALA A 1 295 ? 15.362 -9.394 35.076 1.00 43.75 295 ALA A CA 1
ATOM 2410 C C . ALA A 1 295 ? 15.021 -9.430 36.582 1.00 43.75 295 ALA A C 1
ATOM 2412 O O . ALA A 1 295 ? 15.549 -8.634 37.349 1.00 43.75 295 ALA A O 1
ATOM 2413 N N . ARG A 1 296 ? 14.176 -10.371 37.033 1.00 42.72 296 ARG A N 1
ATOM 2414 C CA . ARG A 1 296 ? 13.905 -10.604 38.466 1.00 42.72 296 ARG A CA 1
ATOM 2415 C C . ARG A 1 296 ? 15.007 -11.381 39.193 1.00 42.72 296 ARG A C 1
ATOM 2417 O O . ARG A 1 296 ? 15.068 -11.306 40.416 1.00 42.72 296 ARG A O 1
ATOM 2424 N N . ALA A 1 297 ? 15.845 -12.134 38.479 1.00 43.78 297 ALA A N 1
ATOM 2425 C CA . ALA A 1 297 ? 16.843 -13.022 39.083 1.00 43.78 297 ALA A CA 1
ATOM 2426 C C . ALA A 1 297 ? 18.245 -12.394 39.201 1.00 43.78 297 ALA A C 1
ATOM 2428 O O . ALA A 1 297 ? 19.062 -12.865 39.988 1.00 43.78 297 ALA A O 1
ATOM 2429 N N . LEU A 1 298 ? 18.523 -11.323 38.453 1.00 42.12 298 LEU A N 1
ATOM 2430 C CA . LEU A 1 298 ? 19.800 -10.611 38.468 1.00 42.12 298 LEU A CA 1
ATOM 2431 C C . LEU A 1 298 ? 19.598 -9.209 39.052 1.00 42.12 298 LEU A C 1
ATOM 2433 O O . LEU A 1 298 ? 19.314 -8.261 38.331 1.00 42.12 298 LEU A O 1
ATOM 2437 N N . ASN A 1 299 ? 19.808 -9.114 40.367 1.00 41.91 299 ASN A N 1
ATOM 2438 C CA . ASN A 1 299 ? 19.900 -7.897 41.184 1.00 41.91 299 ASN A CA 1
ATOM 2439 C C . ASN A 1 299 ? 18.559 -7.286 41.627 1.00 41.91 299 ASN A C 1
ATOM 2441 O O . ASN A 1 299 ? 17.746 -6.818 40.835 1.00 41.91 299 ASN A O 1
ATOM 2445 N N . GLY A 1 300 ? 18.350 -7.244 42.948 1.00 49.16 300 GLY A N 1
ATOM 2446 C CA . GLY A 1 300 ? 17.300 -6.426 43.547 1.00 49.16 300 GLY A CA 1
ATOM 2447 C C . GLY A 1 300 ? 17.449 -4.964 43.109 1.00 49.16 300 GLY A C 1
ATOM 2448 O O . GLY A 1 300 ? 18.526 -4.399 43.267 1.00 49.16 300 GLY A O 1
ATOM 2449 N N . SER A 1 301 ? 16.356 -4.380 42.592 1.00 45.22 301 SER A N 1
ATOM 2450 C CA . SER A 1 301 ? 16.243 -3.041 41.969 1.00 45.22 301 SER A CA 1
ATOM 2451 C C . SER A 1 301 ? 16.918 -2.939 40.581 1.00 45.22 301 SER A C 1
ATOM 2453 O O . SER A 1 301 ? 18.118 -3.123 40.469 1.00 45.22 301 SER A O 1
ATOM 2455 N N . ALA A 1 302 ? 16.253 -2.631 39.455 1.00 42.84 302 ALA A N 1
ATOM 2456 C CA . ALA A 1 302 ? 15.146 -1.699 39.226 1.00 42.84 302 ALA A CA 1
ATOM 2457 C C . ALA A 1 302 ? 14.274 -2.098 38.005 1.00 42.84 302 ALA A C 1
ATOM 2459 O O . ALA A 1 302 ? 14.416 -1.557 36.911 1.00 42.84 302 ALA A O 1
ATOM 2460 N N . ALA A 1 303 ? 13.304 -2.997 38.195 1.00 44.66 303 ALA A N 1
ATOM 2461 C CA . ALA A 1 303 ? 12.231 -3.217 37.210 1.00 44.66 303 ALA A CA 1
ATOM 2462 C C . ALA A 1 303 ? 11.096 -2.168 37.312 1.00 44.66 303 ALA A C 1
ATOM 2464 O O . ALA A 1 303 ? 10.193 -2.145 36.482 1.00 44.66 303 ALA A O 1
ATOM 2465 N N . ALA A 1 304 ? 11.150 -1.274 38.307 1.00 40.22 304 ALA A N 1
ATOM 2466 C CA . ALA A 1 304 ? 10.159 -0.216 38.522 1.00 40.22 304 ALA A CA 1
ATOM 2467 C C . ALA A 1 304 ? 10.283 0.974 37.544 1.00 40.22 304 ALA A C 1
ATOM 2469 O O . ALA A 1 304 ? 9.419 1.840 37.539 1.00 40.22 304 ALA A O 1
ATOM 2470 N N . ALA A 1 305 ? 11.333 1.027 36.716 1.00 43.28 305 ALA A N 1
ATOM 2471 C CA . ALA A 1 305 ? 11.591 2.152 35.809 1.00 43.28 305 ALA A CA 1
ATOM 2472 C C . ALA A 1 305 ? 10.992 1.989 34.395 1.00 43.28 305 ALA A C 1
ATOM 2474 O O . ALA A 1 305 ? 11.081 2.914 33.594 1.00 43.28 305 ALA A O 1
ATOM 2475 N N . TRP A 1 306 ? 10.405 0.830 34.072 1.00 37.75 306 TRP A N 1
ATOM 2476 C CA . TRP A 1 306 ? 9.889 0.520 32.723 1.00 37.75 306 TRP A CA 1
ATOM 2477 C C . TRP A 1 306 ? 8.359 0.464 32.637 1.00 37.75 306 TRP A C 1
ATOM 2479 O O . TRP A 1 306 ? 7.807 0.343 31.547 1.00 37.75 306 TRP A O 1
ATOM 2489 N N . LEU A 1 307 ? 7.667 0.582 33.770 1.00 34.44 307 LEU A N 1
ATOM 2490 C CA . LEU A 1 307 ? 6.222 0.760 33.813 1.00 34.44 307 LEU A CA 1
ATOM 2491 C C . LEU A 1 307 ? 5.953 2.218 34.191 1.00 34.44 307 LEU A C 1
ATOM 2493 O O . LEU A 1 307 ? 6.375 2.624 35.276 1.00 34.44 307 LEU A O 1
ATOM 2497 N N . PRO A 1 308 ? 5.250 3.019 33.371 1.00 32.44 308 PRO A N 1
ATOM 2498 C CA . PRO A 1 308 ? 4.617 4.208 33.905 1.00 32.44 308 PRO A CA 1
ATOM 2499 C C . PRO A 1 308 ? 3.554 3.715 34.890 1.00 32.44 308 PRO A C 1
ATOM 2501 O O . PRO A 1 308 ? 2.483 3.255 34.498 1.00 32.44 308 PRO A O 1
ATOM 2504 N N . MET A 1 309 ? 3.877 3.735 36.184 1.00 28.83 309 MET A N 1
ATOM 2505 C CA . MET A 1 309 ? 2.855 3.637 37.214 1.00 28.83 309 MET A CA 1
ATOM 2506 C C . MET A 1 309 ? 2.035 4.920 37.128 1.00 28.83 309 MET A C 1
ATOM 2508 O O . MET A 1 309 ? 2.483 5.980 37.559 1.00 28.83 309 MET A O 1
ATOM 2512 N N . CYS A 1 310 ? 0.851 4.828 36.531 1.00 28.50 310 CYS A N 1
ATOM 2513 C CA . CYS A 1 310 ? -0.206 5.780 36.820 1.00 28.50 310 CYS A CA 1
ATOM 2514 C C . CYS A 1 310 ? -0.563 5.624 38.306 1.00 28.50 310 CYS A C 1
ATOM 2516 O O . CYS A 1 310 ? -1.087 4.582 38.706 1.00 28.50 310 CYS A O 1
ATOM 2518 N N . LEU A 1 311 ? -0.222 6.637 39.103 1.00 32.06 311 LEU A N 1
ATOM 2519 C CA . LEU A 1 311 ? -0.995 7.034 40.280 1.00 32.06 311 LEU A CA 1
ATOM 2520 C C . LEU A 1 311 ? -2.031 8.064 39.831 1.00 32.06 311 LEU A C 1
ATOM 2522 O O . LEU A 1 311 ? -1.663 8.909 38.981 1.00 32.06 311 LEU A O 1
#

Sequence (311 aa):
MVRTFKTPYVRTIAYRALGIDDVQEEIPLYPVNRSELMFEVAEYMFWNMSLDDPPSHWEVRARLLGDSSCQLSFGITTRIVEEAFYNVEQLPKLELMFRYPTISGHYSGPTHLLFYLHIVAKGSVFYYPDTSLFDRVQSERVRLRPIIALLALSTRDEVFQLELSAGLEEHCMVQLWDHYARIKDQPSHMLWFLDQLARYHAEIYWDYEPESLAIILTAVEKTLRLNADDGLVSSLPPLINSLRQLSGSMKTHFSHRKQHPVLVAYAERVWNNALTQLSTMTVSGERNVRSLSCARALNGSAAAAWLPMCL

Secondary structure (DSSP, 8-state):
-----S-HHHHHHHHHHTT--------------HHHHHHHHHHHHHHT--TTS-HHHHHHHHHHHH-TT-HHHHHHHHHHHHHHHH-GGGHHHHHHHHTS-SSTTS--SHHHHHHHHHHH--S-EEE---GGG-TTS----EEE-HHHHHHH-SSGGGGGGPEEPTT--HHHHHHHHHHHHHHHT-HHHHHHHHHHHHHIIIII-----HHHHHHHHHHHHHHHTSPP-TTHHHHHHHHHHHHHHHHHHHHHH-TTSTTHHHHHHHHHHHHHHHHHHHHHHHHH-HHHHHHHHHHTTS-SS-GGGSS----

Radius of gyration: 23.24 Å; chains: 1; bounding box: 61×38×73 Å

Foldseek 3Di:
DDDDLPDPLLVVVLCVLLVNPPDPDDRDPDPDDPLVSLLSNLLVLLVPDDPPDDPSSLQSSLQSLLPPVDPSSLVSLLVLLLVCLVPVVSVVVNQSSQQHDNDVPDDGHLLVSLLSCQVNQDWWKFDQQPCVLPVPDPRDGDTHGLSLNLLRDDDLVCLVVIDTGPPDDSVSSSVSNVSCVVCLLPLLSQLQSLLSVLQCCLPPNVPDDLVSLSSSLVSLVVSLPHDDDPRNLVSLPSSLVSLVSSLVSLVVRVVPPPCSVVSSVSSVVSSVSSVVSNVCCCVPPPVVVVVVVVVVVPDDDDPPPPDPPDD